Protein AF-A0A382YSZ6-F1 (afdb_monomer)

Mean predicted aligned error: 5.2 Å

Sequence (208 aa):
VGDPGGENPFKIVPAEKQREALNFILTRILAEDAFDFDPDLLNKLAPERGWDFTGSVWRMSRIDYPIHDYVRWIQSGSIFRLHHPRVFARIRDNELKFIKGESVYTLAEHFQKITKSLWLELNKNQNINSFRRDLQKSHVVLLTIILLNEKGYFHSDAVALARASLREMHSNIKESLATVLFDDYTQAHLSECANKIQSAYKAQTVLN

Radius of gyration: 21.17 Å; Cα contacts (8 Å, |Δi|>4): 160; chains: 1; bounding box: 53×45×67 Å

Nearest PDB structures (foldseek):
  5n77-assembly1_B  TM=3.732E-01  e=4.782E-01  Escherichia coli
  5hzi-assembly2_B  TM=3.591E-01  e=7.707E-01  Homo sapiens
  7a0g-assembly1_GGG  TM=1.833E-01  e=3.383E+00  Serratia marcescens

Secondary structure (DSSP, 8-state):
---TTPPPS--PPPHHHHHHHHHHHHHHTSSTTS----HHHHHH-PPP-S--TT-GGGG-S-SS--HHHHHHHHHHHHHHHHT-HHHHHHHHHHHTTSPTTS----HHHHHHHHHHHHTHHHHHT----HHHHHHHHHHHHHHHHHHH-TTS-S-HHHHHHHHHHHHHHHHHHHHHHHH----HHHHHHHHHHHHHHHHHHHHHHHH-

InterPro domains:
  IPR032534 EcxA, zinc-binding [PF16313] (6-125)

Structure (mmCIF, N/CA/C/O backbone):
data_AF-A0A382YSZ6-F1
#
_entry.id   AF-A0A382YSZ6-F1
#
loop_
_atom_site.group_PDB
_atom_site.id
_atom_site.type_symbol
_atom_site.label_atom_id
_atom_site.label_alt_id
_atom_site.label_comp_id
_atom_site.label_asym_id
_atom_site.label_entity_id
_atom_site.label_seq_id
_atom_site.pdbx_PDB_ins_code
_atom_site.Cartn_x
_atom_site.Cartn_y
_atom_site.Cartn_z
_atom_site.occupancy
_atom_site.B_iso_or_equiv
_atom_site.auth_seq_id
_atom_site.auth_comp_id
_atom_site.auth_asym_id
_atom_site.auth_atom_id
_atom_site.pdbx_PDB_model_num
ATOM 1 N N . VAL A 1 1 ? 29.261 -5.055 -31.787 1.00 64.38 1 VAL A N 1
ATOM 2 C CA . VAL A 1 1 ? 29.460 -5.145 -30.321 1.00 64.38 1 VAL A CA 1
ATOM 3 C C . VAL A 1 1 ? 29.034 -6.541 -29.906 1.00 64.38 1 VAL A C 1
ATOM 5 O O . VAL A 1 1 ? 27.929 -6.914 -30.274 1.00 64.38 1 VAL A O 1
ATOM 8 N N . GLY A 1 2 ? 29.896 -7.286 -29.210 1.00 76.00 2 GLY A N 1
ATOM 9 C CA . GLY A 1 2 ? 29.672 -8.691 -28.838 1.00 76.00 2 GLY A CA 1
ATOM 10 C C . GLY A 1 2 ? 30.396 -9.692 -29.746 1.00 76.00 2 GLY A C 1
ATOM 11 O O . GLY A 1 2 ? 30.707 -9.367 -30.894 1.00 76.00 2 GLY A O 1
ATOM 12 N N . ASP A 1 3 ? 30.662 -10.884 -29.206 1.00 77.56 3 ASP A N 1
ATOM 13 C CA . ASP A 1 3 ? 31.252 -12.011 -29.935 1.00 77.56 3 ASP A CA 1
ATOM 14 C C . ASP A 1 3 ? 30.212 -12.657 -30.870 1.00 77.56 3 ASP A C 1
ATOM 16 O O . ASP A 1 3 ? 29.042 -12.785 -30.486 1.00 77.56 3 ASP A O 1
ATOM 20 N N . PRO A 1 4 ? 30.592 -13.089 -32.089 1.00 80.38 4 PRO A N 1
ATOM 21 C CA . PRO A 1 4 ? 29.675 -13.769 -33.002 1.00 80.38 4 PRO A CA 1
ATOM 22 C C . PRO A 1 4 ? 29.059 -15.024 -32.360 1.00 80.38 4 PRO A C 1
ATOM 24 O O . PRO A 1 4 ? 29.769 -15.963 -32.014 1.00 80.38 4 PRO A O 1
ATOM 27 N N . GLY A 1 5 ? 27.731 -15.041 -32.206 1.00 82.56 5 GLY A N 1
ATOM 28 C CA . GLY A 1 5 ? 26.986 -16.150 -31.591 1.00 82.56 5 GLY A CA 1
ATOM 29 C C . GLY A 1 5 ? 26.821 -16.070 -30.068 1.00 82.56 5 GLY A C 1
ATOM 30 O O . GLY A 1 5 ? 26.179 -16.944 -29.489 1.00 82.56 5 GLY A O 1
ATOM 31 N N . GLY A 1 6 ? 27.353 -15.034 -29.412 1.00 76.31 6 GLY A N 1
ATOM 32 C CA . GLY A 1 6 ? 27.137 -14.800 -27.985 1.00 76.31 6 GLY A CA 1
ATOM 33 C C . GLY A 1 6 ? 25.717 -14.313 -27.683 1.00 76.31 6 GLY A C 1
ATOM 34 O O . GLY A 1 6 ? 25.172 -13.464 -28.390 1.00 76.31 6 GLY A O 1
ATOM 35 N N . GLU A 1 7 ? 25.109 -14.827 -26.612 1.00 80.06 7 GLU A N 1
ATOM 36 C CA . GLU A 1 7 ? 23.847 -14.280 -26.112 1.00 80.06 7 GLU A CA 1
ATOM 37 C C . GLU A 1 7 ? 24.048 -12.892 -25.487 1.00 80.06 7 GLU A C 1
ATOM 39 O O . GLU A 1 7 ? 25.123 -12.560 -24.984 1.00 80.06 7 GLU A O 1
ATOM 44 N N . ASN A 1 8 ? 22.980 -12.090 -25.445 1.00 81.25 8 ASN A N 1
ATOM 45 C CA . ASN A 1 8 ? 23.008 -10.841 -24.693 1.00 81.25 8 ASN A CA 1
ATOM 46 C C . ASN A 1 8 ? 23.307 -11.120 -23.207 1.00 81.25 8 ASN A C 1
ATOM 48 O O . ASN A 1 8 ? 22.584 -11.906 -22.587 1.00 81.25 8 ASN A O 1
ATOM 52 N N . PRO A 1 9 ? 24.295 -10.432 -22.600 1.00 83.19 9 PRO A N 1
ATOM 53 C CA . PRO A 1 9 ? 24.692 -10.672 -21.211 1.00 83.19 9 PRO A CA 1
ATOM 54 C C . PRO A 1 9 ? 23.595 -10.296 -20.207 1.00 83.19 9 PRO A C 1
ATOM 56 O O . PRO A 1 9 ? 23.560 -10.812 -19.094 1.00 83.19 9 PRO A O 1
ATOM 59 N N . PHE A 1 10 ? 22.676 -9.410 -20.602 1.00 80.75 10 PHE A N 1
ATOM 60 C CA . PHE A 1 10 ? 21.490 -9.068 -19.832 1.00 80.75 10 PHE A CA 1
ATOM 61 C C . PHE A 1 10 ? 20.230 -9.383 -20.631 1.00 80.75 10 PHE A C 1
ATOM 63 O O . PHE A 1 10 ? 19.980 -8.786 -21.678 1.00 80.75 10 PHE A O 1
ATOM 70 N N . LYS A 1 11 ? 19.407 -10.282 -20.085 1.00 85.00 11 LYS A N 1
ATOM 71 C CA . LYS A 1 11 ? 18.030 -10.523 -20.526 1.00 85.00 11 LYS A CA 1
ATOM 72 C C . LYS A 1 11 ? 17.075 -9.968 -19.474 1.00 85.00 11 LYS A C 1
ATOM 74 O O . LYS A 1 11 ? 17.247 -10.204 -18.277 1.00 85.00 11 LYS A O 1
ATOM 79 N N . ILE A 1 12 ? 16.087 -9.200 -19.916 1.00 89.44 12 ILE A N 1
ATOM 80 C CA . ILE A 1 12 ? 15.073 -8.624 -19.028 1.00 89.44 12 ILE A CA 1
ATOM 81 C C . ILE A 1 12 ? 14.142 -9.743 -18.576 1.00 89.44 12 ILE A C 1
ATOM 83 O O . ILE A 1 12 ? 13.839 -10.667 -19.330 1.00 89.44 12 ILE A O 1
ATOM 87 N N . VAL A 1 13 ? 13.665 -9.650 -17.339 1.00 92.31 13 VAL A N 1
ATOM 88 C CA . VAL A 1 13 ? 12.626 -10.553 -16.849 1.00 92.31 13 VAL A CA 1
ATOM 89 C C . VAL A 1 13 ? 11.312 -10.239 -17.579 1.00 92.31 13 VAL A C 1
ATOM 91 O O . VAL A 1 13 ? 10.881 -9.083 -17.535 1.00 92.31 13 VAL A O 1
ATOM 94 N N . PRO A 1 14 ? 10.639 -11.228 -18.199 1.00 94.38 14 PRO A N 1
ATOM 95 C CA . PRO A 1 14 ? 9.368 -11.004 -18.886 1.00 94.38 14 PRO A CA 1
ATOM 96 C C . PRO A 1 14 ? 8.345 -10.292 -17.996 1.00 94.38 14 PRO A C 1
ATOM 98 O O . PRO A 1 14 ? 8.257 -10.586 -16.801 1.00 94.38 14 PRO A O 1
ATOM 101 N N . ALA A 1 15 ? 7.556 -9.380 -18.569 1.00 95.81 15 ALA A N 1
ATOM 102 C CA . ALA A 1 15 ? 6.567 -8.604 -17.817 1.00 95.81 15 ALA A CA 1
ATOM 103 C C . ALA A 1 15 ? 5.571 -9.496 -17.058 1.00 95.81 15 ALA A C 1
ATOM 105 O O . ALA A 1 15 ? 5.294 -9.239 -15.889 1.00 95.81 15 ALA A O 1
ATOM 106 N N . GLU A 1 16 ? 5.117 -10.593 -17.670 1.00 96.31 16 GLU A N 1
ATOM 107 C CA . GLU A 1 16 ? 4.221 -11.555 -17.014 1.00 96.31 16 GLU A CA 1
ATOM 108 C C . GLU A 1 16 ? 4.821 -12.144 -15.738 1.00 96.31 16 GLU A C 1
ATOM 110 O O . GLU A 1 16 ? 4.161 -12.187 -14.705 1.00 96.31 16 GLU A O 1
ATOM 115 N N . LYS A 1 17 ? 6.112 -12.487 -15.752 1.00 97.00 17 LYS A N 1
ATOM 116 C CA . LYS A 1 17 ? 6.797 -13.010 -14.565 1.00 97.00 17 LYS A CA 1
ATOM 117 C C . LYS A 1 17 ? 6.941 -11.949 -13.468 1.00 97.00 17 LYS A C 1
ATOM 119 O O . LYS A 1 17 ? 6.904 -12.271 -12.283 1.00 97.00 17 LYS A O 1
ATOM 124 N N . GLN A 1 18 ? 7.081 -10.675 -13.842 1.00 97.19 18 GLN A N 1
ATOM 125 C CA . GLN A 1 18 ? 7.082 -9.566 -12.880 1.00 97.19 18 GLN A CA 1
ATOM 126 C C . GLN A 1 18 ? 5.697 -9.377 -12.240 1.00 97.19 18 GLN A C 1
ATOM 128 O O . GLN A 1 18 ? 5.604 -9.195 -11.024 1.00 97.19 18 GLN A O 1
ATOM 133 N N . ARG A 1 19 ? 4.623 -9.479 -13.033 1.00 97.94 19 ARG A N 1
ATOM 134 C CA . ARG A 1 19 ? 3.234 -9.423 -12.546 1.00 97.94 19 ARG A CA 1
ATOM 135 C C . ARG A 1 19 ? 2.894 -10.601 -11.648 1.00 97.94 19 ARG A C 1
ATOM 137 O O . ARG A 1 19 ? 2.284 -10.393 -10.604 1.00 97.94 19 ARG A O 1
ATOM 144 N N . GLU A 1 20 ? 3.303 -11.806 -12.029 1.00 98.19 20 GLU A N 1
ATOM 145 C CA . GLU A 1 20 ? 3.137 -13.023 -11.235 1.00 98.19 20 GLU A CA 1
ATOM 146 C C . GLU A 1 20 ? 3.809 -12.872 -9.866 1.00 98.19 20 GLU A C 1
ATOM 148 O O . GLU A 1 20 ? 3.167 -13.074 -8.836 1.00 98.19 20 GLU A O 1
ATOM 153 N N . ALA A 1 21 ? 5.068 -12.422 -9.841 1.00 97.81 21 ALA A N 1
ATOM 154 C CA . ALA A 1 21 ? 5.804 -12.201 -8.600 1.00 97.81 21 ALA A CA 1
ATOM 155 C C . ALA A 1 21 ? 5.145 -11.136 -7.708 1.00 97.81 21 ALA A C 1
ATOM 157 O O . ALA A 1 21 ? 5.041 -11.329 -6.494 1.00 97.81 21 ALA A O 1
ATOM 158 N N . LEU A 1 22 ? 4.667 -10.028 -8.291 1.00 98.38 22 LEU A N 1
ATOM 159 C CA . LEU A 1 22 ? 3.929 -9.021 -7.530 1.00 98.38 22 LEU A CA 1
ATOM 160 C C . LEU A 1 22 ? 2.631 -9.613 -6.963 1.00 98.38 22 LEU A C 1
ATOM 162 O O . LEU A 1 22 ? 2.383 -9.496 -5.766 1.00 98.38 22 LEU A O 1
ATOM 166 N N . ASN A 1 23 ? 1.830 -10.278 -7.796 1.00 98.38 23 ASN A N 1
ATOM 167 C CA . ASN A 1 23 ? 0.567 -10.886 -7.382 1.00 98.38 23 ASN A CA 1
ATOM 168 C C . ASN A 1 23 ? 0.768 -11.928 -6.275 1.00 98.38 23 ASN A C 1
ATOM 170 O O . ASN A 1 23 ? -0.043 -11.996 -5.352 1.00 98.38 23 ASN A O 1
ATOM 174 N N . PHE A 1 24 ? 1.853 -12.703 -6.322 1.00 98.31 24 PHE A N 1
ATOM 175 C CA . PHE A 1 24 ? 2.196 -13.650 -5.266 1.00 98.31 24 PHE A CA 1
ATOM 176 C C . PHE A 1 24 ? 2.368 -12.946 -3.915 1.00 98.31 24 PHE A C 1
ATOM 178 O O . PHE A 1 24 ? 1.751 -13.354 -2.934 1.00 98.31 24 PHE A O 1
ATOM 185 N N . ILE A 1 25 ? 3.139 -11.853 -3.861 1.00 98.25 25 ILE A N 1
ATOM 186 C CA . ILE A 1 25 ? 3.340 -11.078 -2.623 1.00 98.25 25 ILE A CA 1
ATOM 187 C C . ILE A 1 25 ? 2.025 -10.437 -2.164 1.00 98.25 25 ILE A C 1
ATOM 189 O O . ILE A 1 25 ? 1.685 -10.510 -0.980 1.00 98.25 25 ILE A O 1
ATOM 193 N N . LEU A 1 26 ? 1.268 -9.853 -3.099 1.00 98.25 26 LEU A N 1
ATOM 194 C CA . LEU A 1 26 ? -0.032 -9.244 -2.813 1.00 98.25 26 LEU A CA 1
ATOM 195 C C . LEU A 1 26 ? -1.011 -10.246 -2.194 1.00 98.25 26 LEU A C 1
ATOM 197 O O . LEU A 1 26 ? -1.733 -9.894 -1.272 1.00 98.25 26 LEU A O 1
ATOM 201 N N . THR A 1 27 ? -0.987 -11.497 -2.654 1.00 97.56 27 THR A N 1
ATOM 202 C CA . THR A 1 27 ? -1.920 -12.541 -2.209 1.00 97.56 27 THR A CA 1
ATOM 203 C C . THR A 1 27 ? -1.449 -13.248 -0.939 1.00 97.56 27 THR A C 1
ATOM 205 O O . THR A 1 27 ? -2.254 -13.566 -0.075 1.00 97.56 27 THR A O 1
ATOM 208 N N . ARG A 1 28 ? -0.150 -13.542 -0.814 1.00 97.38 28 ARG A N 1
ATOM 209 C CA . ARG A 1 28 ? 0.371 -14.418 0.254 1.00 97.38 28 ARG A CA 1
ATOM 210 C C . ARG A 1 28 ? 0.853 -13.688 1.496 1.00 97.38 28 ARG A C 1
ATOM 212 O O . ARG A 1 28 ? 1.013 -14.322 2.528 1.00 97.38 28 ARG A O 1
ATOM 219 N N . ILE A 1 29 ? 1.129 -12.392 1.389 1.00 97.25 29 ILE A N 1
ATOM 220 C CA . ILE A 1 29 ? 1.664 -11.595 2.501 1.00 97.25 29 ILE A CA 1
ATOM 221 C C . ILE A 1 29 ? 0.759 -10.399 2.781 1.00 97.25 29 ILE A C 1
ATOM 223 O O . ILE A 1 29 ? 0.550 -10.019 3.931 1.00 97.25 29 ILE A O 1
ATOM 227 N N . LEU A 1 30 ? 0.234 -9.779 1.726 1.00 98.06 30 LEU A N 1
ATOM 228 C CA . LEU A 1 30 ? -0.443 -8.492 1.827 1.00 98.06 30 LEU A CA 1
ATOM 229 C C . LEU A 1 30 ? -1.957 -8.581 1.635 1.00 98.06 30 LEU A C 1
ATOM 231 O O . LEU A 1 30 ? -2.578 -7.531 1.527 1.00 98.06 30 LEU A O 1
ATOM 235 N N . ALA A 1 31 ? -2.561 -9.768 1.571 1.00 97.12 31 ALA A N 1
ATOM 236 C CA . ALA A 1 31 ? -4.016 -9.899 1.499 1.00 97.12 31 ALA A CA 1
ATOM 237 C C . ALA A 1 31 ? -4.662 -9.602 2.862 1.00 97.12 31 ALA A C 1
ATOM 239 O O . ALA A 1 31 ? -3.992 -9.629 3.897 1.00 97.12 31 ALA A O 1
ATOM 240 N N . GLU A 1 32 ? -5.959 -9.291 2.861 1.00 94.38 32 GLU A N 1
ATOM 241 C CA . GLU A 1 32 ? -6.719 -9.015 4.090 1.00 94.38 32 GLU A CA 1
ATOM 242 C C . GLU A 1 32 ? -6.765 -10.219 5.044 1.00 94.38 32 GLU A C 1
ATOM 244 O O . GLU A 1 32 ? -6.800 -10.037 6.259 1.00 94.38 32 GLU A O 1
ATOM 249 N N . ASP A 1 33 ? -6.688 -11.422 4.483 1.00 93.25 33 ASP A N 1
ATOM 250 C CA . ASP A 1 33 ? -6.786 -12.737 5.114 1.00 93.25 33 ASP A CA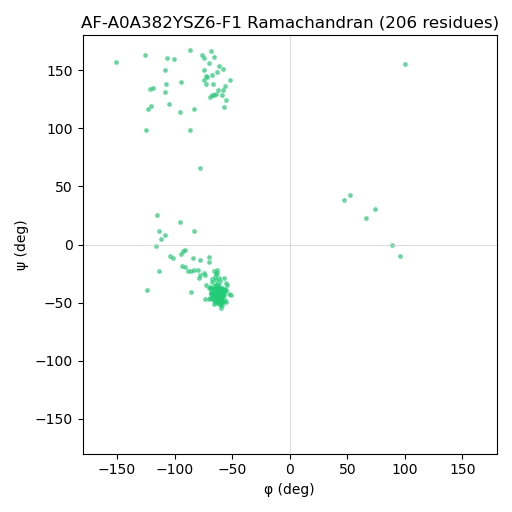 1
ATOM 251 C C . ASP A 1 33 ? -5.466 -13.533 5.051 1.00 93.25 33 ASP A C 1
ATOM 253 O O . ASP A 1 33 ? -5.432 -14.718 5.369 1.00 93.25 33 ASP A O 1
ATOM 257 N N . ALA A 1 34 ? -4.349 -12.896 4.669 1.00 94.50 34 ALA A N 1
ATOM 258 C CA . ALA A 1 34 ? -3.043 -13.566 4.581 1.00 94.50 34 ALA A CA 1
ATOM 259 C C . ALA A 1 34 ? -2.529 -14.080 5.940 1.00 94.50 34 ALA A C 1
ATOM 261 O O . ALA A 1 34 ? -1.677 -14.968 5.986 1.00 94.50 34 ALA A O 1
ATOM 262 N N . PHE A 1 35 ? -3.027 -13.502 7.033 1.00 93.69 35 PHE A N 1
ATOM 263 C CA . PHE A 1 35 ? -2.689 -13.869 8.399 1.00 93.69 35 PHE A CA 1
ATOM 264 C C . PHE A 1 35 ? -3.963 -14.205 9.162 1.00 93.69 35 PHE A C 1
ATOM 266 O O . PHE A 1 35 ? -4.654 -13.315 9.658 1.00 93.69 35 PHE A O 1
ATOM 273 N N . ASP A 1 36 ? -4.236 -15.500 9.252 1.00 91.12 36 ASP A N 1
ATOM 274 C CA . ASP A 1 36 ? -5.331 -16.073 10.021 1.00 91.12 36 ASP A CA 1
ATOM 275 C C . ASP A 1 36 ? -4.743 -17.081 11.010 1.00 91.12 36 ASP A C 1
ATOM 277 O O . ASP A 1 36 ? -4.071 -18.041 10.620 1.00 91.12 36 ASP A O 1
ATOM 281 N N . PHE A 1 37 ? -4.901 -16.800 12.301 1.00 91.38 37 PHE A N 1
ATOM 282 C CA . PHE A 1 37 ? -4.275 -17.566 13.371 1.00 91.38 37 PHE A CA 1
ATOM 283 C C . PHE A 1 37 ? -5.337 -18.124 14.299 1.00 91.38 37 PHE A C 1
ATOM 285 O O . PHE A 1 37 ? -6.209 -17.397 14.775 1.00 91.38 37 PHE A O 1
ATOM 292 N N . ASP A 1 38 ? -5.190 -19.402 14.629 1.00 92.44 38 ASP A N 1
ATOM 293 C CA . ASP A 1 38 ? -6.019 -20.031 15.639 1.0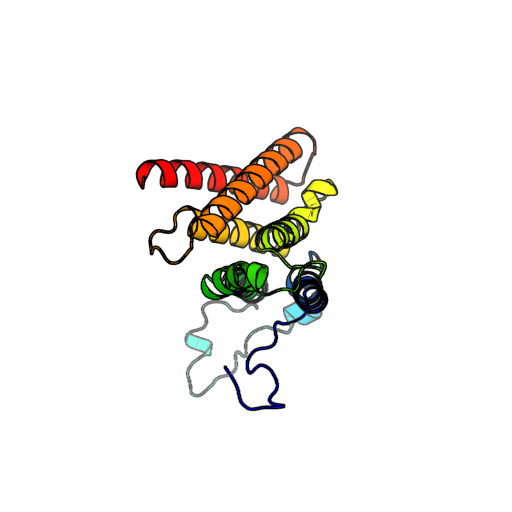0 92.44 38 ASP A CA 1
ATOM 294 C C . ASP A 1 38 ? -5.782 -19.376 17.024 1.00 92.44 38 ASP A C 1
ATOM 296 O O . ASP A 1 38 ? -4.628 -19.217 17.448 1.00 92.44 38 ASP A O 1
ATOM 300 N N . PRO A 1 39 ? -6.840 -18.973 17.751 1.00 90.00 39 PRO A N 1
ATOM 301 C CA . PRO A 1 39 ? -6.689 -18.341 19.058 1.00 90.00 39 PRO A CA 1
ATOM 302 C C . PRO A 1 39 ? -6.001 -19.229 20.100 1.00 90.00 39 PRO A C 1
ATOM 304 O O . PRO A 1 39 ? -5.256 -18.717 20.937 1.00 90.00 39 PRO A O 1
ATOM 307 N N . ASP A 1 40 ? -6.226 -20.544 20.075 1.00 91.88 40 ASP A N 1
ATOM 308 C CA . ASP A 1 40 ? -5.574 -21.482 20.992 1.00 91.88 40 ASP A CA 1
ATOM 309 C C . ASP A 1 40 ? -4.073 -21.596 20.674 1.00 91.88 40 ASP A C 1
ATOM 311 O O . ASP A 1 40 ? -3.250 -21.586 21.593 1.00 91.88 40 ASP A O 1
ATOM 315 N N . LEU A 1 41 ? -3.685 -21.545 19.395 1.00 91.00 41 LEU A N 1
ATOM 316 C CA . LEU A 1 41 ? -2.283 -21.390 19.002 1.00 91.00 41 LEU A CA 1
ATOM 317 C C . LEU A 1 41 ? -1.677 -20.082 19.530 1.00 91.00 41 LEU A C 1
ATOM 319 O O . LEU A 1 41 ? -0.611 -20.123 20.142 1.00 91.00 41 LEU A O 1
ATOM 323 N N . LEU A 1 42 ? -2.327 -18.929 19.333 1.00 89.25 42 LEU A N 1
ATOM 324 C CA . LEU A 1 42 ? -1.784 -17.637 19.784 1.00 89.25 42 LEU A CA 1
ATOM 325 C C . LEU A 1 42 ? -1.536 -17.606 21.298 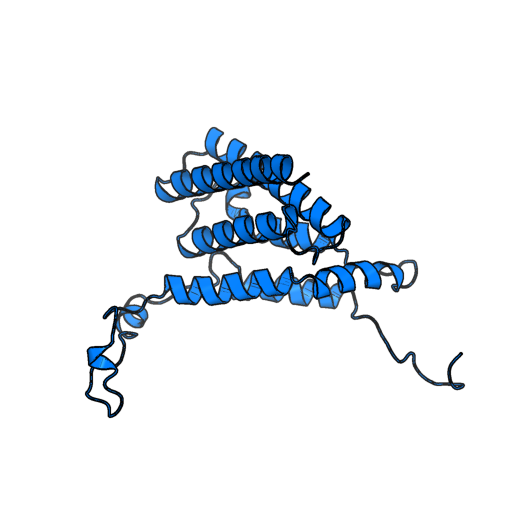1.00 89.25 42 LEU A C 1
ATOM 327 O O . LEU A 1 42 ? -0.513 -17.088 21.746 1.00 89.25 42 LEU A O 1
ATOM 331 N N . ASN A 1 43 ? -2.426 -18.219 22.082 1.00 87.19 43 ASN A N 1
ATOM 332 C CA . ASN A 1 43 ? -2.267 -18.332 23.533 1.00 87.19 43 ASN A CA 1
ATOM 333 C C . ASN A 1 43 ? -1.141 -19.296 23.956 1.00 87.19 43 ASN A C 1
ATOM 335 O O . ASN A 1 43 ? -0.687 -19.245 25.099 1.00 87.19 43 ASN A O 1
ATOM 339 N N . LYS A 1 44 ? -0.646 -20.138 23.042 1.00 89.31 44 LYS A N 1
ATOM 340 C CA . LYS A 1 44 ? 0.498 -21.041 23.252 1.00 89.31 44 LYS A CA 1
ATOM 341 C C . LYS A 1 44 ? 1.836 -20.453 22.799 1.00 89.31 44 LYS A C 1
ATOM 343 O O . LYS A 1 44 ? 2.871 -21.035 23.104 1.00 89.31 44 LYS A O 1
ATOM 348 N N . LEU A 1 45 ? 1.844 -19.301 22.124 1.00 86.88 45 LEU A N 1
ATOM 349 C CA . LEU A 1 45 ? 3.067 -18.617 21.674 1.00 86.88 45 LEU A CA 1
ATOM 350 C C . LEU A 1 45 ? 3.725 -17.747 22.758 1.00 86.88 45 LEU A C 1
ATOM 352 O O . LEU A 1 45 ? 4.607 -16.941 22.452 1.00 86.88 45 LEU A O 1
ATOM 356 N N . ALA A 1 46 ? 3.301 -17.873 24.019 1.00 80.62 46 ALA A N 1
ATOM 357 C CA . ALA A 1 46 ? 3.920 -17.140 25.113 1.00 80.62 46 ALA A CA 1
ATOM 358 C C . ALA A 1 46 ? 5.435 -17.441 25.173 1.00 80.62 46 ALA A C 1
ATOM 360 O O . ALA A 1 46 ? 5.836 -18.598 25.026 1.00 80.62 46 ALA A O 1
ATOM 361 N N . PRO A 1 47 ? 6.282 -16.418 25.375 1.00 78.69 47 PRO A N 1
ATOM 362 C CA . PRO A 1 47 ? 7.728 -16.596 25.465 1.00 78.69 47 PRO A CA 1
ATOM 363 C C . PRO A 1 47 ? 8.113 -17.568 26.590 1.00 78.69 47 PRO A C 1
ATOM 365 O O . PRO A 1 47 ? 7.412 -17.669 27.600 1.00 78.69 47 PRO A O 1
ATOM 368 N N . GLU A 1 48 ? 9.247 -18.257 26.420 1.00 77.56 48 GLU A N 1
ATOM 369 C CA . GLU A 1 48 ? 9.825 -19.114 27.459 1.00 77.56 48 GLU A CA 1
ATOM 370 C C . GLU A 1 48 ? 10.095 -18.287 28.723 1.00 77.56 48 GLU A C 1
ATOM 372 O O . GLU A 1 48 ? 10.639 -17.183 28.659 1.00 77.56 48 GLU A O 1
ATOM 377 N N . ARG A 1 49 ? 9.680 -18.821 29.874 1.00 78.62 49 ARG A N 1
ATOM 378 C CA . ARG A 1 49 ? 9.784 -18.156 31.185 1.00 78.62 49 ARG A CA 1
ATOM 379 C C . ARG A 1 49 ? 10.695 -18.909 32.150 1.00 78.62 49 ARG A C 1
ATOM 381 O O . ARG A 1 49 ? 10.888 -18.468 33.282 1.00 78.62 49 ARG A O 1
ATOM 388 N N . GLY A 1 50 ? 11.237 -20.042 31.718 1.00 81.00 50 GLY A N 1
A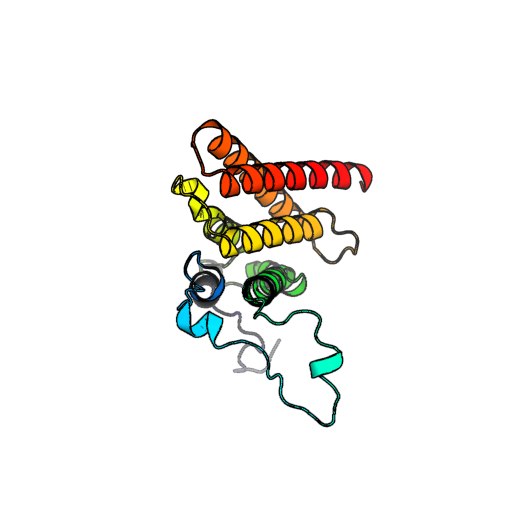TOM 389 C CA . GLY A 1 50 ? 12.279 -20.769 32.409 1.00 81.00 50 GLY A CA 1
ATOM 390 C C . GLY A 1 50 ? 13.545 -19.934 32.558 1.00 81.00 50 GLY A C 1
ATOM 391 O O . GLY A 1 50 ? 13.831 -19.018 31.786 1.00 81.00 50 GLY A O 1
ATOM 392 N N . TRP A 1 51 ? 14.311 -20.266 33.592 1.00 79.06 51 TRP A N 1
ATOM 393 C CA . TRP A 1 51 ? 15.625 -19.681 33.785 1.00 79.06 51 TRP A CA 1
ATOM 394 C C . TRP A 1 51 ? 16.536 -20.041 32.610 1.00 79.06 51 TRP A C 1
ATOM 396 O O . TRP A 1 51 ? 16.633 -21.204 32.218 1.00 79.06 51 TRP A O 1
ATOM 406 N N . ASP A 1 52 ? 17.234 -19.043 32.085 1.00 83.25 52 ASP A N 1
ATOM 407 C CA . ASP A 1 52 ? 18.305 -19.223 31.121 1.00 83.25 52 ASP A CA 1
ATOM 408 C C . ASP A 1 52 ? 19.585 -18.532 31.610 1.00 83.25 52 ASP A C 1
ATOM 410 O O . ASP A 1 52 ? 19.574 -17.664 32.488 1.00 83.25 52 ASP A O 1
ATOM 414 N N . PHE A 1 53 ? 20.718 -18.896 31.012 1.00 87.12 53 PHE A N 1
ATOM 415 C CA . PHE A 1 53 ? 22.011 -18.293 31.348 1.00 87.12 53 PHE A CA 1
ATOM 416 C C . PHE A 1 53 ? 22.133 -16.833 30.891 1.00 87.12 53 PHE A C 1
ATOM 418 O O . PHE A 1 53 ? 23.088 -16.153 31.265 1.00 87.12 53 PHE A O 1
ATOM 425 N N . THR A 1 54 ? 21.195 -16.340 30.073 1.00 86.50 54 THR A N 1
ATOM 426 C CA . THR A 1 54 ? 21.231 -14.961 29.578 1.00 86.50 54 THR A CA 1
ATOM 427 C C . THR A 1 54 ? 20.481 -13.993 30.488 1.00 86.50 54 THR A C 1
ATOM 429 O O . THR A 1 54 ? 20.744 -12.792 30.409 1.00 86.50 54 THR A O 1
ATOM 432 N N . GLY A 1 55 ? 19.587 -14.474 31.357 1.00 82.88 55 GLY A N 1
ATOM 433 C CA . GLY A 1 55 ? 18.684 -13.659 32.164 1.00 82.88 55 GLY A CA 1
ATOM 434 C C . GLY A 1 55 ? 17.528 -13.066 31.353 1.00 82.88 55 GLY A C 1
ATOM 435 O O . GLY A 1 55 ? 17.087 -11.957 31.661 1.00 82.88 55 GLY A O 1
ATOM 436 N N . SER A 1 56 ? 17.069 -13.747 30.297 1.00 82.56 56 SER A N 1
ATOM 437 C CA . SER A 1 56 ? 16.013 -13.250 29.402 1.00 82.56 56 SER A CA 1
ATOM 438 C C . SER A 1 56 ? 14.719 -12.945 30.155 1.00 82.56 56 SER A C 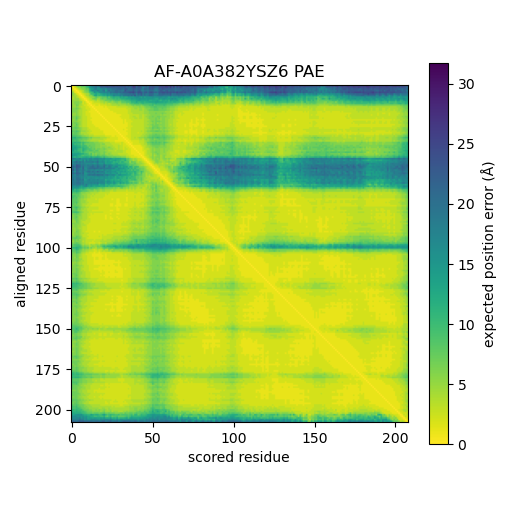1
ATOM 440 O O . SER A 1 56 ? 14.170 -11.860 29.971 1.00 82.56 56 SER A O 1
ATOM 442 N N . VAL A 1 57 ? 14.316 -13.815 31.088 1.00 81.44 57 VAL A N 1
ATOM 443 C CA . VAL A 1 57 ? 13.109 -13.659 31.921 1.00 81.44 57 VAL A CA 1
ATOM 444 C C . VAL A 1 57 ? 13.064 -12.335 32.699 1.00 81.44 57 VAL A C 1
ATOM 446 O O . VAL A 1 57 ? 12.000 -11.741 32.852 1.00 81.44 57 VAL A O 1
ATOM 449 N N . TRP A 1 58 ? 14.216 -11.811 33.130 1.00 80.62 58 TRP A N 1
ATOM 450 C CA . TRP A 1 58 ? 14.312 -10.559 33.898 1.00 80.62 58 TRP A CA 1
ATOM 451 C C . TRP A 1 58 ? 14.319 -9.301 33.025 1.00 80.62 58 TRP A C 1
ATOM 453 O O . TRP A 1 58 ? 14.218 -8.190 33.539 1.00 80.62 58 TRP A O 1
ATOM 463 N N . ARG A 1 59 ? 14.471 -9.461 31.706 1.00 81.50 59 ARG A N 1
ATOM 464 C CA . ARG A 1 59 ? 14.525 -8.366 30.724 1.00 81.50 59 ARG A CA 1
ATOM 465 C C . ARG A 1 59 ? 13.307 -8.337 29.801 1.00 81.50 59 ARG A C 1
ATOM 467 O O . ARG A 1 59 ? 13.275 -7.543 28.862 1.00 81.50 59 ARG A O 1
ATOM 474 N N . MET A 1 60 ? 12.322 -9.200 30.037 1.00 78.31 60 MET A N 1
ATOM 475 C CA . MET A 1 60 ? 11.095 -9.237 29.249 1.00 78.31 60 MET A CA 1
ATOM 476 C C . MET A 1 60 ? 10.263 -7.973 29.475 1.00 78.31 60 MET A C 1
ATOM 478 O O . MET A 1 60 ? 9.953 -7.612 30.607 1.00 78.31 60 MET A O 1
ATOM 482 N N . SER A 1 61 ? 9.869 -7.316 28.384 1.00 80.94 61 SER A N 1
ATOM 483 C CA . SER A 1 61 ? 9.008 -6.126 28.421 1.00 80.94 61 SER A CA 1
ATOM 484 C C . SER A 1 61 ? 7.512 -6.455 28.449 1.00 80.94 61 SER A C 1
ATOM 486 O O . SER A 1 61 ? 6.716 -5.628 28.885 1.00 80.94 61 SER A O 1
ATOM 488 N N . ARG A 1 62 ? 7.125 -7.649 27.984 1.00 81.94 62 ARG A N 1
ATOM 489 C CA . ARG A 1 62 ? 5.751 -8.171 27.990 1.00 81.94 62 ARG A CA 1
ATOM 490 C C . ARG A 1 62 ? 5.752 -9.698 28.084 1.00 81.94 62 ARG A C 1
ATOM 492 O O . ARG A 1 62 ? 6.746 -10.333 27.735 1.00 81.94 62 ARG A O 1
ATOM 499 N N . ILE A 1 63 ? 4.649 -10.266 28.567 1.00 81.06 63 ILE A N 1
ATOM 500 C CA . ILE A 1 63 ? 4.491 -11.712 28.822 1.00 81.06 63 ILE A CA 1
ATOM 501 C C . ILE A 1 63 ? 3.638 -12.434 27.771 1.00 81.06 63 ILE A C 1
ATOM 503 O O . ILE A 1 63 ? 3.562 -13.658 27.780 1.00 81.06 63 ILE A O 1
ATOM 507 N N . ASP A 1 64 ? 2.988 -11.684 26.888 1.00 83.75 64 ASP A N 1
ATOM 508 C CA . ASP A 1 64 ? 2.134 -12.167 25.809 1.00 83.75 64 ASP A CA 1
ATOM 509 C C . ASP A 1 64 ? 2.818 -12.013 24.440 1.00 83.75 64 ASP A C 1
ATOM 511 O O . ASP A 1 64 ? 3.769 -11.242 24.285 1.00 83.75 64 ASP A O 1
ATOM 515 N N . TYR A 1 65 ? 2.342 -12.755 23.436 1.00 86.75 65 TYR A N 1
ATOM 516 C CA . TYR A 1 65 ? 2.934 -12.746 22.098 1.00 86.75 65 TYR A CA 1
ATOM 517 C C . TYR A 1 65 ? 2.414 -11.557 21.262 1.00 86.75 65 TYR A C 1
ATOM 519 O O . TYR A 1 65 ? 1.220 -11.506 20.955 1.00 86.75 65 TYR A O 1
ATOM 527 N N . PRO A 1 66 ? 3.272 -10.600 20.852 1.00 89.88 66 PRO A N 1
ATOM 528 C CA . PRO A 1 66 ? 2.858 -9.382 20.153 1.00 89.88 66 PRO A CA 1
ATOM 529 C C . PRO A 1 66 ? 2.561 -9.635 18.665 1.00 89.88 66 PRO A C 1
ATOM 531 O O . PRO A 1 66 ? 3.272 -9.143 17.787 1.00 89.88 66 PRO A O 1
ATOM 534 N N . ILE A 1 67 ? 1.521 -10.413 18.351 1.00 92.44 67 ILE A N 1
ATOM 535 C CA . ILE A 1 67 ? 1.269 -10.880 16.978 1.00 92.44 67 ILE A CA 1
ATOM 536 C C . ILE A 1 67 ? 1.139 -9.735 15.962 1.00 92.44 67 ILE A C 1
ATOM 538 O O . ILE A 1 67 ? 1.722 -9.807 14.879 1.00 92.44 67 ILE A O 1
ATOM 542 N N . HIS A 1 68 ? 0.460 -8.642 16.326 1.00 93.94 68 HIS A N 1
ATOM 543 C CA . HIS A 1 68 ? 0.327 -7.454 15.475 1.00 93.94 68 HIS A CA 1
ATOM 544 C C . HIS A 1 68 ? 1.671 -6.848 15.088 1.00 93.94 68 HIS A C 1
ATOM 546 O O . HIS A 1 68 ? 1.846 -6.465 13.935 1.00 93.94 68 HIS A O 1
ATOM 552 N N . ASP A 1 69 ? 2.644 -6.812 15.998 1.00 92.62 69 ASP A N 1
ATOM 553 C CA . ASP A 1 69 ? 3.961 -6.248 15.705 1.00 92.62 69 ASP A CA 1
ATOM 554 C C . ASP A 1 69 ? 4.737 -7.106 14.703 1.00 92.62 69 ASP A C 1
ATOM 556 O O . ASP A 1 69 ? 5.348 -6.565 13.779 1.00 92.62 69 ASP A O 1
ATOM 560 N N . TYR A 1 70 ? 4.667 -8.433 14.835 1.00 93.25 70 TYR A N 1
ATOM 561 C CA . TYR A 1 70 ? 5.312 -9.355 13.901 1.00 93.25 70 TYR A CA 1
ATOM 562 C C . TYR A 1 70 ? 4.672 -9.315 12.514 1.00 93.25 70 TYR A C 1
ATOM 564 O O . TYR A 1 70 ? 5.384 -9.184 11.516 1.00 93.25 70 TYR A O 1
ATOM 572 N N . VAL A 1 71 ? 3.338 -9.368 12.439 1.00 96.50 71 VAL A N 1
ATOM 573 C CA . VAL A 1 71 ? 2.610 -9.270 11.166 1.00 96.50 71 VAL A CA 1
ATOM 574 C C . VAL A 1 71 ? 2.916 -7.936 10.488 1.00 96.50 71 VAL A C 1
ATOM 576 O O . VAL A 1 71 ? 3.326 -7.908 9.324 1.00 96.50 71 VAL A O 1
ATOM 579 N N . ARG A 1 72 ? 2.832 -6.828 11.234 1.00 96.31 72 ARG A N 1
ATOM 580 C CA . ARG A 1 72 ? 3.190 -5.494 10.744 1.00 96.31 72 ARG A CA 1
ATOM 581 C C . ARG A 1 72 ? 4.632 -5.443 10.254 1.00 96.31 72 ARG A C 1
ATOM 583 O O . ARG A 1 72 ? 4.880 -4.847 9.209 1.00 96.31 72 ARG A O 1
ATOM 590 N N . TRP A 1 73 ? 5.588 -6.053 10.953 1.00 96.19 73 TRP A N 1
ATOM 591 C CA . TRP A 1 73 ? 6.988 -6.100 10.522 1.00 96.19 73 TRP A CA 1
ATOM 592 C C . TRP A 1 73 ? 7.159 -6.838 9.185 1.00 96.19 73 TRP A C 1
ATOM 594 O O . TRP A 1 73 ? 7.794 -6.303 8.273 1.00 96.19 73 TRP A O 1
ATOM 604 N N . ILE A 1 74 ? 6.524 -8.004 9.019 1.00 97.62 74 ILE A N 1
ATOM 605 C CA . ILE A 1 74 ? 6.569 -8.789 7.773 1.00 97.62 74 ILE A CA 1
ATOM 606 C C . ILE A 1 74 ? 5.943 -8.008 6.607 1.00 97.62 74 ILE A C 1
ATOM 608 O O . ILE A 1 74 ? 6.541 -7.876 5.531 1.00 97.62 74 ILE A O 1
ATOM 612 N N . GLN A 1 75 ? 4.742 -7.464 6.814 1.00 98.00 75 GLN A N 1
ATOM 613 C CA . GLN A 1 75 ? 4.003 -6.751 5.774 1.00 98.00 75 GLN A CA 1
ATOM 614 C C . GLN A 1 75 ? 4.675 -5.424 5.407 1.00 98.00 75 GLN A C 1
ATOM 616 O O . GLN A 1 75 ? 4.880 -5.144 4.223 1.00 98.00 75 GLN A O 1
ATOM 621 N N . SER A 1 76 ? 5.084 -4.629 6.405 1.00 96.25 76 SER A N 1
ATOM 622 C CA . SER A 1 76 ? 5.786 -3.362 6.174 1.00 96.25 76 SER A CA 1
ATOM 623 C C . SER A 1 76 ? 7.116 -3.589 5.451 1.00 96.25 76 SER A C 1
ATOM 625 O O . SER A 1 76 ? 7.361 -2.970 4.417 1.00 96.25 76 SER A O 1
ATOM 627 N N . GLY A 1 77 ? 7.942 -4.538 5.904 1.00 97.25 77 GLY A N 1
ATOM 628 C CA . GLY A 1 77 ? 9.201 -4.885 5.240 1.00 97.25 77 GLY A CA 1
ATOM 629 C C . GLY A 1 77 ? 9.007 -5.262 3.767 1.00 97.25 77 GLY A C 1
ATOM 630 O O . GLY A 1 77 ? 9.778 -4.833 2.903 1.00 97.25 77 GLY A O 1
ATOM 631 N N . SER A 1 78 ? 7.926 -5.985 3.464 1.00 97.31 78 SER A N 1
ATOM 632 C CA . SER A 1 78 ? 7.562 -6.364 2.096 1.00 97.31 78 SER A CA 1
ATOM 633 C C . SER A 1 78 ? 7.198 -5.150 1.235 1.00 97.31 78 SER A C 1
ATOM 635 O O . SER A 1 78 ? 7.749 -4.997 0.142 1.00 97.31 78 SER A O 1
ATOM 637 N N . ILE A 1 79 ? 6.346 -4.236 1.720 1.00 96.81 79 ILE A N 1
ATOM 638 C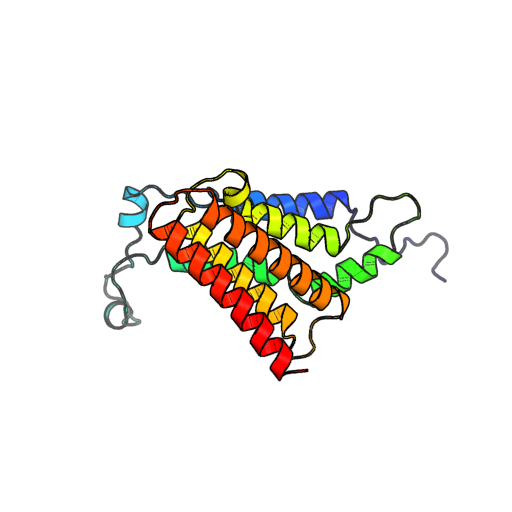 CA . ILE A 1 79 ? 5.997 -3.028 0.950 1.00 96.81 79 ILE A CA 1
ATOM 639 C C . ILE A 1 79 ? 7.200 -2.093 0.772 1.00 96.81 79 ILE A C 1
ATOM 641 O O . ILE A 1 79 ? 7.396 -1.581 -0.329 1.00 96.81 79 ILE A O 1
ATOM 645 N N . PHE A 1 80 ? 8.061 -1.931 1.784 1.00 96.62 80 PHE A N 1
ATOM 646 C CA . PHE A 1 80 ? 9.287 -1.131 1.671 1.00 96.62 80 PHE A CA 1
ATOM 647 C C . PHE A 1 80 ? 10.234 -1.711 0.616 1.00 96.62 80 PHE A C 1
ATOM 649 O O . PHE A 1 80 ? 10.861 -0.966 -0.138 1.00 96.62 80 PHE A O 1
ATOM 656 N N . ARG A 1 81 ? 10.320 -3.044 0.519 1.00 97.12 81 ARG A N 1
ATOM 657 C CA . ARG A 1 81 ? 11.130 -3.715 -0.501 1.00 97.12 81 ARG A CA 1
ATOM 658 C C . ARG A 1 81 ? 10.568 -3.511 -1.907 1.00 97.12 81 ARG A C 1
ATOM 660 O O . ARG A 1 81 ? 11.356 -3.257 -2.818 1.00 97.12 81 ARG A O 1
ATOM 667 N N . LEU A 1 82 ? 9.247 -3.607 -2.076 1.00 97.81 82 LEU A N 1
ATOM 668 C CA . LEU A 1 82 ? 8.576 -3.340 -3.354 1.00 97.81 82 LEU A CA 1
ATOM 669 C C . LEU A 1 82 ? 8.793 -1.890 -3.809 1.00 97.81 82 LEU A C 1
ATOM 671 O O . LEU A 1 82 ? 9.064 -1.658 -4.981 1.00 97.81 82 LEU A O 1
ATOM 675 N N . HIS A 1 83 ? 8.803 -0.940 -2.869 1.00 98.12 83 HIS A N 1
ATOM 676 C CA . HIS A 1 83 ? 8.990 0.484 -3.158 1.00 98.12 83 HIS A CA 1
ATOM 677 C C . HIS A 1 83 ? 10.436 0.970 -3.019 1.00 98.12 83 HIS A C 1
ATOM 679 O O . HIS A 1 83 ? 10.699 2.160 -2.853 1.00 98.12 83 HIS A O 1
ATOM 685 N N . HIS A 1 84 ? 11.410 0.063 -3.046 1.00 98.12 84 HIS A N 1
ATOM 686 C CA . HIS A 1 84 ? 12.800 0.455 -2.877 1.00 98.12 84 HIS A CA 1
ATOM 687 C C . HIS A 1 84 ? 13.267 1.310 -4.080 1.00 98.12 84 HIS A C 1
ATOM 689 O O . HIS A 1 84 ? 13.023 0.915 -5.222 1.00 98.12 84 HIS A O 1
ATOM 695 N N . PRO A 1 85 ? 14.037 2.404 -3.894 1.00 97.75 85 PRO A N 1
ATOM 696 C CA . PRO A 1 85 ? 14.446 3.291 -4.995 1.00 97.75 85 PRO A CA 1
ATOM 697 C C . PRO A 1 85 ? 15.114 2.571 -6.176 1.00 97.75 85 PRO A C 1
ATOM 699 O O . PRO A 1 85 ? 14.791 2.796 -7.338 1.00 97.75 85 PRO A O 1
ATOM 702 N N . ARG A 1 86 ? 16.009 1.616 -5.880 1.00 97.38 86 ARG A N 1
ATOM 703 C CA . ARG A 1 86 ? 16.649 0.763 -6.904 1.00 97.38 86 ARG A CA 1
ATOM 704 C C . ARG A 1 86 ? 15.677 -0.153 -7.653 1.00 97.38 86 ARG A C 1
ATOM 706 O O . ARG A 1 86 ? 16.026 -0.627 -8.727 1.00 97.38 86 ARG A O 1
ATOM 713 N N . VAL A 1 87 ? 14.542 -0.523 -7.061 1.00 97.06 87 VAL A N 1
ATOM 714 C CA . VAL A 1 87 ? 13.501 -1.299 -7.756 1.00 97.06 87 VAL A CA 1
ATOM 715 C C . VAL A 1 87 ? 12.785 -0.382 -8.740 1.00 97.06 87 VAL A C 1
ATOM 717 O O . VAL A 1 87 ? 12.713 -0.730 -9.911 1.00 97.06 87 VAL A O 1
ATOM 720 N N . PHE A 1 88 ? 12.389 0.820 -8.317 1.00 98.06 88 PHE A N 1
ATOM 721 C CA . PHE A 1 88 ? 11.752 1.801 -9.201 1.00 98.06 88 PHE A CA 1
ATOM 722 C C . PHE A 1 88 ? 12.625 2.207 -10.383 1.00 98.06 88 PHE A C 1
ATOM 724 O O . PHE A 1 88 ? 12.171 2.130 -11.521 1.00 98.06 88 PHE A O 1
ATOM 731 N N . ALA A 1 89 ? 13.898 2.526 -10.131 1.00 96.44 89 ALA A N 1
ATOM 732 C CA . ALA A 1 89 ? 14.847 2.836 -11.196 1.00 96.44 89 ALA A CA 1
ATOM 733 C C . ALA A 1 89 ? 14.966 1.675 -12.197 1.00 96.44 89 ALA A C 1
ATOM 735 O O . ALA A 1 89 ? 14.907 1.889 -13.401 1.00 96.44 89 ALA A O 1
ATOM 736 N N . ARG A 1 90 ? 15.043 0.427 -11.709 1.00 95.38 90 ARG A N 1
ATOM 737 C CA . ARG A 1 90 ? 15.106 -0.756 -12.578 1.00 95.38 90 ARG A CA 1
ATOM 738 C C . ARG A 1 90 ? 13.834 -0.972 -13.385 1.00 95.38 90 ARG A C 1
ATOM 740 O O . ARG A 1 90 ? 13.955 -1.328 -14.549 1.00 95.38 90 ARG A O 1
ATOM 747 N N . ILE A 1 91 ? 12.651 -0.791 -12.794 1.00 96.31 91 ILE A N 1
ATOM 748 C CA . ILE A 1 91 ? 11.385 -0.901 -13.532 1.00 96.31 91 ILE A CA 1
ATOM 749 C C . ILE A 1 91 ? 11.383 0.137 -14.653 1.00 96.31 91 ILE A C 1
ATOM 751 O O . ILE A 1 91 ? 11.307 -0.251 -15.814 1.00 96.31 91 ILE A O 1
ATOM 755 N N . ARG A 1 92 ? 11.609 1.415 -14.320 1.00 95.12 92 ARG A N 1
ATOM 756 C CA . ARG A 1 92 ? 11.637 2.517 -15.289 1.00 95.12 92 ARG A CA 1
ATOM 757 C C . ARG A 1 92 ? 12.643 2.285 -16.418 1.00 95.12 92 ARG A C 1
ATOM 759 O O . ARG A 1 92 ? 12.299 2.413 -17.586 1.00 95.12 92 ARG A O 1
ATOM 766 N N . ASP A 1 93 ? 13.879 1.921 -16.086 1.00 94.19 93 ASP A N 1
ATOM 767 C CA . ASP A 1 93 ? 14.926 1.710 -17.089 1.00 94.19 93 ASP A CA 1
ATOM 768 C C . ASP A 1 93 ? 14.640 0.483 -17.964 1.00 94.19 93 ASP A C 1
ATOM 770 O O . ASP A 1 93 ? 15.065 0.431 -19.118 1.00 94.19 93 ASP A O 1
ATOM 774 N N . ASN A 1 94 ? 13.954 -0.530 -17.427 1.00 93.06 94 ASN A N 1
ATOM 775 C CA . ASN A 1 94 ? 13.604 -1.725 -18.185 1.00 93.06 94 ASN A CA 1
ATOM 776 C C . ASN A 1 94 ? 12.481 -1.473 -19.189 1.00 93.06 94 ASN A C 1
ATOM 778 O O . ASN A 1 94 ? 12.477 -2.154 -20.210 1.00 93.06 94 ASN A O 1
ATOM 782 N N . GLU A 1 95 ? 11.596 -0.493 -18.967 1.00 91.94 95 GLU A N 1
ATOM 783 C CA . GLU A 1 95 ? 10.543 -0.128 -19.929 1.00 91.94 95 GLU A CA 1
ATOM 784 C C . GLU A 1 95 ? 11.117 0.191 -21.320 1.00 91.94 95 GLU A C 1
ATOM 786 O O . GLU A 1 95 ? 10.530 -0.183 -22.331 1.00 91.94 95 GLU A O 1
ATOM 791 N N . LEU A 1 96 ? 12.312 0.792 -21.379 1.00 91.62 96 LEU A N 1
ATOM 792 C CA . LEU A 1 96 ? 13.006 1.137 -22.627 1.00 91.62 96 LEU A CA 1
ATOM 793 C C . LEU A 1 96 ? 13.701 -0.044 -23.312 1.00 91.62 96 LEU A C 1
ATOM 795 O O . LEU A 1 96 ? 14.162 0.087 -24.444 1.00 91.62 96 LEU A O 1
ATOM 799 N N . LYS A 1 97 ? 13.854 -1.171 -22.614 1.00 89.75 97 LYS A N 1
ATOM 800 C CA . LYS A 1 97 ? 14.651 -2.307 -23.088 1.00 89.75 97 LYS A CA 1
ATOM 801 C C . LYS A 1 97 ? 13.786 -3.438 -23.657 1.00 89.75 97 LYS A C 1
ATOM 803 O O . LYS A 1 97 ? 14.335 -4.351 -24.269 1.00 89.75 97 LYS A O 1
ATOM 808 N N . PHE A 1 98 ? 12.467 -3.396 -23.457 1.00 88.06 98 PHE A N 1
ATOM 809 C CA . PHE A 1 98 ? 11.537 -4.335 -24.089 1.00 88.06 98 PHE A CA 1
ATOM 810 C C . PHE A 1 98 ? 11.479 -4.116 -25.602 1.00 88.06 98 PHE A C 1
ATOM 812 O O . PHE A 1 98 ? 11.593 -2.989 -26.091 1.00 88.06 98 PHE A O 1
ATOM 819 N N . ILE A 1 99 ? 11.290 -5.201 -26.354 1.00 85.12 99 ILE A N 1
ATOM 820 C CA . ILE A 1 99 ? 11.162 -5.119 -27.809 1.00 85.12 99 ILE A CA 1
ATOM 821 C C . ILE A 1 99 ? 9.802 -4.495 -28.142 1.00 85.12 99 ILE A C 1
ATOM 823 O O . ILE A 1 99 ? 8.798 -4.725 -27.467 1.00 85.12 99 ILE A O 1
ATOM 827 N N . LYS A 1 100 ? 9.746 -3.685 -29.205 1.00 84.38 100 LYS A N 1
ATOM 828 C CA . LYS A 1 100 ? 8.500 -3.051 -29.650 1.00 84.38 100 LYS A CA 1
ATOM 829 C C . LYS A 1 100 ? 7.413 -4.109 -29.889 1.00 84.38 100 LYS A C 1
ATOM 831 O O . LYS A 1 100 ? 7.596 -5.005 -30.707 1.00 84.38 100 LYS A O 1
ATOM 836 N N . GLY A 1 101 ? 6.272 -3.950 -29.220 1.00 82.50 101 GLY A N 1
ATOM 837 C CA . GLY A 1 101 ? 5.132 -4.870 -29.302 1.00 82.50 101 GLY A CA 1
ATOM 838 C C . GLY A 1 101 ? 5.086 -5.921 -28.189 1.00 82.50 101 GLY A C 1
ATOM 839 O 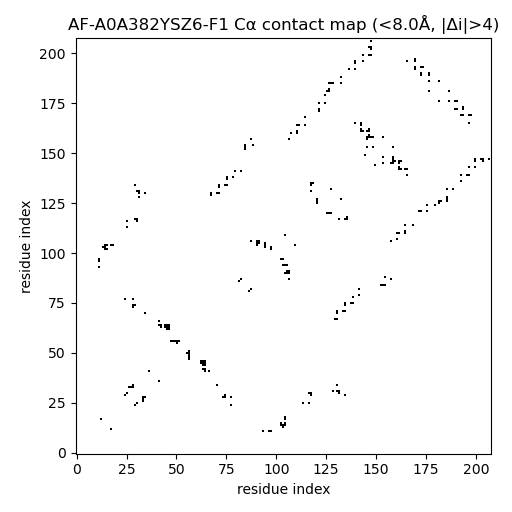O . GLY A 1 101 ? 4.062 -6.581 -28.040 1.00 82.50 101 GLY A O 1
ATOM 840 N N . GLU A 1 102 ? 6.138 -6.052 -27.377 1.00 90.31 102 GLU A N 1
ATOM 841 C CA . GLU A 1 102 ? 6.086 -6.869 -26.166 1.00 90.31 102 GLU A CA 1
ATOM 842 C C . GLU A 1 102 ? 5.285 -6.176 -25.064 1.00 90.31 102 GLU A C 1
ATOM 844 O O . GLU A 1 102 ? 5.248 -4.949 -24.949 1.00 90.31 102 GLU A O 1
ATOM 849 N N . SER A 1 103 ? 4.661 -6.983 -24.209 1.00 93.50 103 SER A N 1
ATOM 850 C CA . SER A 1 103 ? 4.060 -6.470 -22.988 1.00 93.50 103 SER A CA 1
ATOM 851 C C . SER A 1 103 ? 5.148 -5.938 -22.053 1.00 93.50 103 SER A C 1
ATOM 853 O O . SER A 1 103 ? 6.067 -6.669 -21.685 1.00 93.50 103 SER A O 1
ATOM 855 N N . VAL A 1 104 ? 4.970 -4.707 -21.580 1.00 96.00 104 VAL A N 1
ATOM 856 C CA . VAL A 1 104 ? 5.876 -4.027 -20.648 1.00 96.00 104 VAL A CA 1
ATOM 857 C C . VAL A 1 104 ? 5.231 -3.945 -19.270 1.00 96.00 104 VAL A C 1
ATOM 859 O O . VAL A 1 104 ? 4.039 -3.665 -19.159 1.00 96.00 104 VAL A O 1
ATOM 862 N N . TYR A 1 105 ? 6.014 -4.190 -18.221 1.00 96.88 105 TYR A N 1
ATOM 863 C CA . TYR A 1 105 ? 5.603 -3.933 -16.844 1.00 96.88 105 TYR A CA 1
ATOM 864 C C . TYR A 1 105 ? 6.114 -2.559 -16.419 1.00 96.88 105 TYR A C 1
ATOM 866 O O . TYR A 1 105 ? 7.327 -2.353 -16.356 1.00 96.88 105 TYR A O 1
ATOM 874 N N . THR A 1 106 ? 5.196 -1.627 -16.169 1.00 97.31 106 THR A N 1
ATOM 875 C CA . THR A 1 106 ? 5.538 -0.217 -15.946 1.00 97.31 106 THR A CA 1
ATOM 876 C C . THR A 1 106 ? 5.545 0.157 -14.472 1.00 97.31 106 THR A C 1
ATOM 878 O O . THR A 1 106 ? 4.903 -0.482 -13.630 1.00 97.31 106 THR A O 1
ATOM 881 N N . LEU A 1 107 ? 6.234 1.251 -14.145 1.00 97.81 107 LEU A N 1
ATOM 882 C CA . LEU A 1 107 ? 6.214 1.791 -12.789 1.00 97.81 107 LEU A CA 1
ATOM 883 C C . LEU A 1 107 ? 4.810 2.273 -12.391 1.00 97.81 107 LEU A C 1
ATOM 885 O O . LEU A 1 107 ? 4.402 2.098 -11.245 1.00 97.81 107 LEU A O 1
ATOM 889 N N . ALA A 1 108 ? 4.041 2.821 -13.334 1.00 98.12 108 ALA A N 1
ATOM 890 C CA . ALA A 1 108 ? 2.655 3.215 -13.089 1.00 98.12 108 ALA A CA 1
ATOM 891 C C . ALA A 1 108 ? 1.774 2.007 -12.727 1.00 98.12 108 ALA A C 1
ATOM 893 O O . ALA A 1 108 ? 1.054 2.047 -11.728 1.00 98.12 108 ALA A O 1
ATOM 894 N N . GLU A 1 109 ? 1.889 0.908 -13.483 1.00 98.25 109 GLU A N 1
ATOM 895 C CA . GLU A 1 109 ? 1.179 -0.343 -13.197 1.00 98.25 109 GLU A CA 1
ATOM 896 C C . GLU A 1 109 ? 1.532 -0.881 -11.799 1.00 98.25 109 GLU A C 1
ATOM 898 O O . GLU A 1 109 ? 0.652 -1.336 -11.065 1.00 98.25 109 GLU A O 1
ATOM 903 N N . HIS A 1 110 ? 2.806 -0.790 -11.405 1.00 98.44 110 HIS A N 1
ATOM 904 C CA . HIS A 1 110 ? 3.289 -1.229 -10.097 1.00 98.44 110 HIS A CA 1
ATOM 905 C C . HIS A 1 110 ? 2.588 -0.508 -8.933 1.00 98.44 110 HIS A C 1
ATOM 907 O O . HIS A 1 110 ? 2.032 -1.161 -8.046 1.00 98.44 110 HIS A O 1
ATOM 913 N N . PHE A 1 111 ? 2.565 0.831 -8.957 1.00 98.62 111 PHE A N 1
ATOM 914 C CA . PHE A 1 111 ? 1.897 1.644 -7.932 1.00 98.62 111 PHE A CA 1
ATOM 915 C C . PHE A 1 111 ? 0.388 1.378 -7.885 1.00 98.62 111 PHE A C 1
ATOM 917 O O . PHE A 1 111 ? -0.180 1.209 -6.802 1.00 98.62 111 PHE A O 1
ATOM 924 N N . GLN A 1 112 ? -0.259 1.298 -9.052 1.00 98.19 112 GLN A N 1
ATOM 925 C CA . GLN A 1 112 ? -1.700 1.068 -9.153 1.00 98.19 112 GLN A CA 1
ATOM 926 C C . GLN A 1 112 ? -2.102 -0.302 -8.603 1.00 98.19 112 GLN A C 1
ATOM 928 O O . GLN A 1 112 ? -3.029 -0.389 -7.798 1.00 98.19 112 GLN A O 1
ATOM 933 N N . LYS A 1 113 ? -1.398 -1.376 -8.988 1.00 98.19 113 LYS A N 1
ATOM 934 C CA . LYS A 1 113 ? -1.690 -2.733 -8.500 1.00 98.19 113 LYS A CA 1
ATOM 935 C C . LYS A 1 113 ? -1.551 -2.834 -6.985 1.00 98.19 113 LYS A C 1
ATOM 937 O O . LYS A 1 113 ? -2.432 -3.405 -6.344 1.00 98.19 113 LYS A O 1
ATOM 942 N N . ILE A 1 114 ? -0.486 -2.269 -6.411 1.00 98.44 114 ILE A N 1
ATOM 943 C CA . ILE A 1 114 ? -0.288 -2.298 -4.958 1.00 98.44 114 ILE A CA 1
ATOM 944 C C . ILE A 1 114 ? -1.376 -1.486 -4.257 1.00 98.44 114 ILE A C 1
ATOM 946 O O . ILE A 1 114 ? -2.052 -2.013 -3.377 1.00 98.44 114 ILE A O 1
ATOM 950 N N . THR A 1 115 ? -1.604 -0.240 -4.678 1.00 98.25 115 THR A N 1
ATOM 951 C CA . THR A 1 115 ? -2.606 0.635 -4.052 1.00 98.25 115 THR A CA 1
ATOM 952 C C . THR A 1 115 ? -3.997 0.012 -4.107 1.00 98.25 115 THR A C 1
ATOM 954 O O . THR A 1 115 ? -4.648 -0.128 -3.074 1.00 98.25 115 THR A O 1
ATOM 957 N N . LYS A 1 116 ? -4.423 -0.467 -5.279 1.00 97.81 116 LYS A N 1
ATOM 958 C CA . LYS A 1 116 ? -5.723 -1.126 -5.443 1.00 97.81 116 LYS A CA 1
ATOM 959 C C . LYS A 1 116 ? -5.862 -2.371 -4.564 1.00 97.81 116 LYS A C 1
ATOM 961 O O . LYS A 1 116 ? -6.927 -2.601 -4.003 1.00 97.81 116 LYS A O 1
ATOM 966 N N . SER A 1 117 ? -4.801 -3.168 -4.441 1.00 98.00 117 SER A N 1
ATOM 967 C CA . SER A 1 117 ? -4.818 -4.389 -3.632 1.00 98.00 117 SER A CA 1
ATOM 968 C C . SER A 1 117 ? -4.881 -4.110 -2.132 1.00 98.00 117 SER A C 1
ATOM 970 O O . SER A 1 117 ? -5.517 -4.875 -1.410 1.00 98.00 117 SER A O 1
ATOM 972 N N . LEU A 1 118 ? -4.205 -3.064 -1.650 1.00 98.25 118 LEU A N 1
ATOM 973 C CA . LEU A 1 118 ? -4.136 -2.740 -0.221 1.00 98.25 118 LEU A CA 1
ATOM 974 C C . LEU A 1 118 ? -5.379 -2.014 0.305 1.00 98.25 118 LEU A C 1
ATOM 976 O O . LEU A 1 118 ? -5.621 -2.041 1.508 1.00 98.25 118 LEU A O 1
ATOM 980 N N . TRP A 1 119 ? -6.142 -1.372 -0.581 1.00 98.25 119 TRP A N 1
ATOM 981 C CA . TRP A 1 119 ? -7.328 -0.570 -0.256 1.00 98.25 119 TRP A CA 1
ATOM 982 C C . TRP A 1 119 ? -8.619 -1.162 -0.836 1.00 98.25 119 TRP A C 1
ATOM 984 O O . TRP A 1 119 ? -9.581 -0.446 -1.109 1.00 98.25 119 TRP A O 1
ATOM 994 N N . LEU A 1 120 ? -8.633 -2.477 -1.064 1.00 97.44 120 LEU A N 1
ATOM 995 C CA . LEU A 1 120 ? -9.741 -3.179 -1.708 1.00 97.44 120 LEU A CA 1
ATOM 996 C C . LEU A 1 120 ? -11.058 -3.045 -0.926 1.00 97.44 120 LEU A C 1
ATOM 998 O O . LEU A 1 120 ? -12.125 -3.011 -1.534 1.00 97.44 120 LEU A O 1
ATOM 1002 N N . GLU A 1 121 ? -10.982 -2.933 0.398 1.00 97.94 121 GLU A N 1
ATOM 1003 C CA . GLU A 1 121 ? -12.127 -2.852 1.307 1.00 97.94 121 GLU A CA 1
ATOM 1004 C C . GLU A 1 121 ? -12.963 -1.591 1.062 1.00 97.94 121 GLU A C 1
ATOM 1006 O O . GLU A 1 121 ? -14.184 -1.642 1.196 1.00 97.94 121 GLU A O 1
ATOM 1011 N N . LEU A 1 122 ? -12.335 -0.495 0.609 1.00 97.06 122 LEU A N 1
ATOM 1012 C CA . LEU A 1 122 ? -13.045 0.727 0.215 1.00 97.06 122 LEU A CA 1
ATOM 1013 C C . LEU A 1 122 ? -13.952 0.483 -0.996 1.00 97.06 122 LEU A C 1
ATOM 1015 O O . LEU A 1 122 ? -15.066 0.981 -1.038 1.00 97.06 122 LEU A O 1
ATOM 1019 N N . ASN A 1 123 ? -13.520 -0.349 -1.949 1.00 93.56 123 ASN A N 1
ATOM 1020 C CA . ASN A 1 123 ? -14.341 -0.700 -3.113 1.00 93.56 123 ASN A CA 1
ATOM 1021 C C . ASN A 1 123 ? -15.467 -1.681 -2.760 1.00 93.56 123 ASN A C 1
ATOM 1023 O O . ASN A 1 123 ? -16.454 -1.779 -3.484 1.00 93.56 123 ASN A O 1
ATOM 1027 N N . LYS A 1 124 ? -15.290 -2.454 -1.683 1.00 95.56 124 LYS A N 1
ATOM 1028 C CA . LYS A 1 124 ? -16.270 -3.433 -1.199 1.00 95.56 124 LYS A CA 1
ATOM 1029 C C . LYS A 1 124 ? -17.213 -2.854 -0.136 1.00 95.56 124 LYS A C 1
ATOM 1031 O O . LYS A 1 124 ? -18.124 -3.563 0.281 1.00 95.56 124 LYS A O 1
ATOM 1036 N N . ASN A 1 125 ? -17.000 -1.613 0.312 1.00 96.19 125 ASN A N 1
ATOM 1037 C CA . ASN A 1 125 ? -17.694 -0.998 1.449 1.00 96.19 125 ASN A CA 1
ATOM 1038 C C . ASN A 1 125 ? -17.642 -1.870 2.719 1.00 96.19 125 ASN A C 1
ATOM 1040 O O . ASN A 1 125 ? -18.644 -2.045 3.410 1.00 96.19 125 ASN A O 1
ATOM 1044 N N . GLN A 1 126 ? -16.477 -2.459 3.006 1.00 97.00 126 GLN A N 1
ATOM 1045 C CA . GLN A 1 126 ? -16.280 -3.386 4.124 1.00 97.00 126 GLN A CA 1
ATOM 1046 C C . GLN A 1 126 ? -15.446 -2.770 5.250 1.00 97.00 126 GLN A C 1
ATOM 1048 O O . GLN A 1 126 ? -14.563 -1.946 5.012 1.00 97.00 126 GLN A O 1
ATOM 1053 N N . ASN A 1 127 ? -15.708 -3.215 6.483 1.00 98.19 127 ASN A N 1
ATOM 1054 C CA . ASN A 1 127 ? -14.850 -2.903 7.624 1.00 98.19 127 ASN A CA 1
ATOM 1055 C C . ASN A 1 127 ? -13.450 -3.487 7.425 1.00 98.19 127 ASN A C 1
ATOM 1057 O O . ASN A 1 127 ? -13.272 -4.545 6.822 1.00 98.19 127 ASN A O 1
ATOM 1061 N N . ILE A 1 128 ? -12.452 -2.794 7.964 1.00 98.25 128 ILE A N 1
ATOM 1062 C CA . ILE A 1 128 ? -11.042 -3.110 7.748 1.00 98.25 128 ILE A CA 1
ATOM 1063 C C . ILE A 1 128 ? -10.504 -3.763 9.013 1.00 98.25 128 ILE A C 1
ATOM 1065 O O . ILE A 1 128 ? -10.514 -3.141 10.074 1.00 98.25 128 ILE A O 1
ATOM 1069 N N . ASN A 1 129 ? -10.004 -4.996 8.921 1.00 97.31 129 ASN A N 1
ATOM 1070 C CA . ASN A 1 129 ? -9.480 -5.714 10.085 1.00 97.31 129 ASN A CA 1
ATOM 1071 C C . ASN A 1 129 ? -8.181 -5.095 10.645 1.00 97.31 129 ASN A C 1
ATOM 1073 O O . ASN A 1 129 ? -7.532 -4.260 10.016 1.00 97.31 129 ASN A O 1
ATOM 1077 N N . SER A 1 130 ? -7.785 -5.511 11.850 1.00 97.06 130 SER A N 1
ATOM 1078 C CA . SER A 1 130 ? -6.665 -4.900 12.582 1.00 97.06 130 SER A CA 1
ATOM 1079 C C . SER A 1 130 ? -5.318 -4.966 11.846 1.00 97.06 130 SER A C 1
ATOM 1081 O O . SER A 1 130 ? -4.660 -3.933 11.725 1.00 97.06 130 SER A O 1
ATOM 1083 N N . PHE A 1 131 ? -4.935 -6.122 11.294 1.00 97.38 131 PHE A N 1
ATOM 1084 C CA . PHE A 1 131 ? -3.693 -6.260 10.520 1.00 97.38 131 PHE A CA 1
ATOM 1085 C C . PHE A 1 131 ? -3.716 -5.394 9.257 1.00 97.38 131 PHE A C 1
ATOM 1087 O O . PHE A 1 131 ? -2.742 -4.714 8.924 1.00 97.38 131 PHE A O 1
ATOM 1094 N N . ARG A 1 132 ? -4.862 -5.355 8.576 1.00 97.75 132 ARG A N 1
ATOM 1095 C CA . ARG A 1 132 ? -5.053 -4.569 7.361 1.00 97.75 132 ARG A CA 1
ATOM 1096 C C . ARG A 1 132 ? -4.933 -3.066 7.611 1.00 97.75 132 ARG A C 1
ATOM 10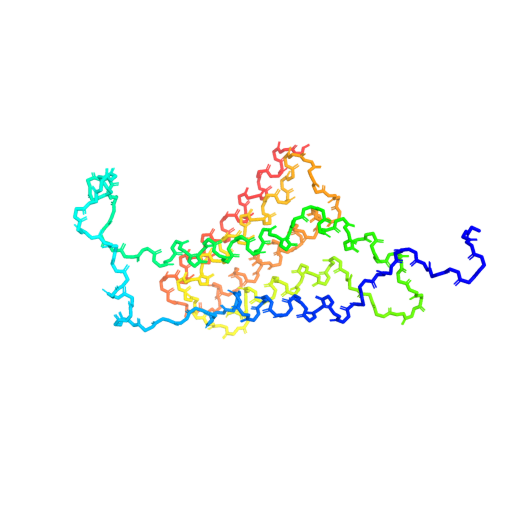98 O O . ARG A 1 132 ? -4.294 -2.375 6.815 1.00 97.75 132 ARG A O 1
ATOM 1105 N N . ARG A 1 133 ? -5.465 -2.566 8.732 1.00 98.38 133 ARG A N 1
ATOM 1106 C CA . ARG A 1 133 ? -5.311 -1.158 9.143 1.00 98.38 133 ARG A CA 1
ATOM 1107 C C . ARG A 1 133 ? -3.838 -0.788 9.355 1.00 98.38 133 ARG A C 1
ATOM 1109 O O . ARG A 1 133 ? -3.383 0.236 8.840 1.00 98.38 133 ARG A O 1
ATOM 1116 N N . ASP A 1 134 ? -3.059 -1.641 10.022 1.00 97.69 134 ASP A N 1
ATOM 1117 C CA . ASP A 1 134 ? -1.620 -1.413 10.236 1.00 97.69 134 ASP A CA 1
ATOM 1118 C C . ASP A 1 134 ? -0.815 -1.405 8.927 1.00 97.69 134 ASP A C 1
ATOM 1120 O O . ASP A 1 134 ? 0.086 -0.573 8.739 1.00 97.69 134 ASP A O 1
ATOM 1124 N N . LEU A 1 135 ? -1.164 -2.283 7.985 1.00 98.44 135 LEU A N 1
ATOM 1125 C CA . LEU A 1 135 ? -0.567 -2.314 6.652 1.00 98.44 135 LEU A CA 1
ATOM 1126 C C . LEU A 1 135 ? -0.892 -1.047 5.850 1.00 98.44 135 LEU A C 1
ATOM 1128 O O . LEU A 1 135 ? 0.014 -0.394 5.330 1.00 98.44 135 LEU A O 1
ATOM 1132 N N . GLN A 1 136 ? -2.162 -0.650 5.785 1.00 98.56 136 GLN A N 1
ATOM 1133 C CA . GLN A 1 136 ? -2.591 0.564 5.083 1.00 98.56 136 GLN A CA 1
ATOM 1134 C C . GLN A 1 136 ? -1.929 1.824 5.655 1.00 98.56 136 GLN A C 1
ATOM 1136 O O . GLN A 1 136 ? -1.438 2.666 4.899 1.00 98.56 136 GLN A O 1
ATOM 1141 N N . LYS A 1 137 ? -1.823 1.926 6.986 1.00 98.25 137 LYS A N 1
ATOM 1142 C CA . LYS A 1 137 ? -1.090 3.010 7.654 1.00 98.25 137 LYS A CA 1
ATOM 1143 C C . LYS A 1 137 ? 0.383 3.021 7.240 1.00 98.25 137 LYS A C 1
ATOM 1145 O O . LYS A 1 137 ? 0.926 4.080 6.923 1.00 98.25 137 LYS A O 1
ATOM 1150 N N . SER A 1 138 ? 1.020 1.850 7.208 1.00 98.31 138 SER A N 1
ATOM 1151 C CA . SER A 1 138 ? 2.414 1.700 6.766 1.00 98.31 138 SER A CA 1
ATOM 1152 C C . SER A 1 138 ? 2.594 2.113 5.300 1.00 98.31 138 SER A C 1
ATOM 1154 O O . SER A 1 138 ? 3.592 2.745 4.956 1.00 98.31 138 SER A O 1
ATOM 1156 N N . HIS A 1 139 ? 1.607 1.833 4.445 1.00 98.69 139 HIS A N 1
ATOM 1157 C CA . HIS A 1 139 ? 1.594 2.257 3.046 1.00 98.69 139 HIS A CA 1
ATOM 1158 C C . HIS A 1 139 ? 1.477 3.785 2.891 1.00 98.69 139 HIS A C 1
ATOM 1160 O O . HIS A 1 139 ? 2.247 4.373 2.134 1.00 98.69 139 HIS A O 1
ATOM 1166 N N . VAL A 1 140 ? 0.605 4.457 3.659 1.00 98.69 140 VAL A N 1
ATOM 1167 C CA . VAL A 1 140 ? 0.526 5.937 3.682 1.00 98.69 140 VAL A CA 1
ATOM 1168 C C . VAL A 1 140 ? 1.864 6.557 4.088 1.00 98.69 140 VAL A C 1
ATOM 1170 O O . VAL A 1 140 ? 2.325 7.512 3.458 1.00 98.69 140 VAL A O 1
ATOM 1173 N N . VAL A 1 141 ? 2.511 6.007 5.121 1.00 98.25 141 VAL A N 1
ATOM 1174 C CA . VAL A 1 141 ? 3.830 6.472 5.584 1.00 98.25 141 VAL A CA 1
ATOM 1175 C C . VAL A 1 141 ? 4.882 6.300 4.491 1.00 98.25 141 VAL A C 1
ATOM 1177 O O . VAL A 1 141 ? 5.624 7.235 4.201 1.00 98.25 141 VAL A O 1
ATOM 1180 N N . LEU A 1 142 ? 4.920 5.138 3.841 1.00 98.31 142 LEU A N 1
ATOM 1181 C CA . LEU A 1 142 ? 5.849 4.854 2.750 1.00 98.31 142 LEU A CA 1
ATOM 1182 C C . LEU A 1 142 ? 5.679 5.824 1.574 1.00 98.31 142 LEU A C 1
ATOM 1184 O O . LEU A 1 142 ? 6.658 6.415 1.120 1.00 98.31 142 LEU A O 1
ATOM 1188 N N . LEU A 1 143 ? 4.446 6.041 1.114 1.00 98.62 143 LEU A N 1
ATOM 1189 C CA . LEU A 1 143 ? 4.170 6.998 0.043 1.00 98.62 143 LEU A CA 1
ATOM 1190 C C . LEU A 1 143 ? 4.524 8.434 0.448 1.00 98.62 143 LEU A C 1
ATOM 1192 O O . LEU A 1 143 ? 5.008 9.195 -0.385 1.00 98.62 143 LEU A O 1
ATOM 1196 N N . THR A 1 144 ? 4.350 8.793 1.722 1.00 98.31 144 THR A N 1
ATOM 1197 C CA . THR A 1 144 ? 4.782 10.093 2.257 1.00 98.31 144 THR A CA 1
ATOM 1198 C C . THR A 1 144 ? 6.303 10.247 2.191 1.00 98.31 144 THR A C 1
ATOM 1200 O O . THR A 1 144 ? 6.787 11.278 1.735 1.00 98.31 144 THR A O 1
ATOM 1203 N N . ILE A 1 145 ? 7.068 9.215 2.562 1.00 97.81 145 ILE A N 1
ATOM 1204 C CA . ILE A 1 145 ? 8.537 9.218 2.449 1.00 97.81 145 ILE A CA 1
ATOM 1205 C C . ILE A 1 145 ? 8.968 9.434 0.991 1.00 97.81 145 ILE A C 1
ATOM 1207 O O . ILE A 1 145 ? 9.861 10.238 0.724 1.00 97.81 145 ILE A O 1
ATOM 1211 N N . ILE A 1 146 ? 8.317 8.749 0.046 1.00 98.31 146 ILE A N 1
ATOM 1212 C CA . ILE A 1 146 ? 8.601 8.899 -1.389 1.00 98.31 146 ILE A CA 1
ATOM 1213 C C . ILE A 1 146 ? 8.233 10.306 -1.870 1.00 98.31 146 ILE A C 1
ATOM 1215 O O . ILE A 1 146 ? 8.987 10.905 -2.628 1.00 98.31 146 ILE A O 1
ATOM 1219 N N . LEU A 1 147 ? 7.096 10.845 -1.423 1.00 97.94 147 LEU A N 1
ATOM 1220 C CA . LEU A 1 147 ? 6.609 12.168 -1.808 1.00 97.94 147 LEU A CA 1
ATOM 1221 C C . LEU A 1 147 ? 7.543 13.294 -1.348 1.00 97.94 147 LEU A C 1
ATOM 1223 O O . LEU A 1 147 ? 7.808 14.216 -2.121 1.00 97.94 147 LEU A O 1
ATOM 1227 N N . LEU A 1 148 ? 7.988 13.243 -0.090 1.00 97.06 148 LEU A N 1
ATOM 1228 C CA . LEU A 1 148 ? 8.874 14.256 0.486 1.00 97.06 148 LEU A CA 1
ATOM 1229 C C . LEU A 1 148 ? 10.292 14.131 -0.072 1.00 97.06 148 LEU A C 1
ATOM 1231 O O . LEU A 1 148 ? 10.953 15.142 -0.276 1.00 97.06 148 LEU A O 1
ATOM 1235 N N . ASN A 1 149 ? 10.744 12.900 -0.340 1.00 96.69 149 ASN A N 1
ATOM 1236 C CA . ASN A 1 149 ? 12.038 12.596 -0.950 1.00 96.69 149 ASN A CA 1
ATOM 1237 C C . ASN A 1 149 ? 13.221 13.363 -0.321 1.00 96.69 149 ASN A C 1
ATOM 1239 O O . ASN A 1 149 ? 14.142 13.765 -1.024 1.00 96.69 149 ASN A O 1
ATOM 1243 N N . GLU A 1 150 ? 13.226 13.550 1.003 1.00 95.12 150 GLU A N 1
ATOM 1244 C CA . GLU A 1 150 ? 14.195 14.413 1.707 1.00 95.12 150 GLU A CA 1
ATOM 1245 C C . GLU A 1 150 ? 15.662 14.030 1.458 1.00 95.12 150 GLU A C 1
ATOM 1247 O O . GLU A 1 150 ? 16.562 14.862 1.522 1.00 95.12 150 GLU A O 1
ATOM 1252 N N . LYS A 1 151 ? 15.918 12.744 1.194 1.00 94.06 151 LYS A N 1
ATOM 1253 C CA . LYS A 1 151 ? 17.259 12.219 0.902 1.00 94.06 151 LYS A CA 1
ATOM 1254 C C . LYS A 1 151 ? 17.608 12.208 -0.589 1.00 94.06 151 LYS A C 1
ATOM 1256 O O . LYS A 1 151 ? 18.720 11.821 -0.933 1.00 94.06 151 LYS A O 1
ATOM 1261 N N . GLY A 1 152 ? 16.676 12.570 -1.470 1.00 95.50 152 GLY A N 1
ATOM 1262 C CA . GLY A 1 152 ? 16.877 12.571 -2.921 1.00 95.50 152 GLY A CA 1
ATOM 1263 C C . GLY A 1 152 ? 17.077 11.181 -3.534 1.00 95.50 152 GLY A C 1
ATOM 1264 O O . GLY A 1 152 ? 17.681 11.059 -4.595 1.00 95.50 152 GLY A O 1
ATOM 1265 N N . TYR A 1 153 ? 16.616 10.112 -2.876 1.00 96.06 153 TYR A N 1
ATOM 1266 C CA . TYR A 1 153 ? 16.808 8.742 -3.365 1.00 96.06 153 TYR A CA 1
ATOM 1267 C C . TYR A 1 153 ? 15.856 8.364 -4.501 1.00 96.06 153 TYR A C 1
ATOM 1269 O O . TYR A 1 153 ? 16.179 7.483 -5.298 1.00 96.06 153 TYR A O 1
ATOM 1277 N N . PHE A 1 154 ? 14.682 8.992 -4.570 1.00 97.81 154 PHE A N 1
ATOM 1278 C CA . PHE A 1 154 ? 13.660 8.690 -5.565 1.00 97.81 154 PHE A CA 1
ATOM 1279 C C . PHE A 1 154 ? 13.773 9.626 -6.773 1.00 97.81 154 PHE A C 1
ATOM 1281 O O . PHE A 1 154 ? 14.000 10.826 -6.624 1.00 97.81 154 PHE A O 1
ATOM 1288 N N . HIS A 1 155 ? 13.593 9.079 -7.977 1.00 97.00 155 HIS A N 1
ATOM 1289 C CA . HIS A 1 155 ? 13.516 9.873 -9.206 1.00 97.00 155 HIS A CA 1
ATOM 1290 C C . HIS A 1 155 ? 12.154 10.574 -9.337 1.00 97.00 155 HIS A C 1
ATOM 1292 O O . HIS A 1 155 ? 11.179 10.182 -8.693 1.00 97.00 155 HIS A O 1
ATOM 1298 N N . SER A 1 156 ? 12.077 11.583 -10.210 1.00 96.31 156 SER A N 1
ATOM 1299 C CA . SER A 1 156 ? 10.889 12.430 -10.412 1.00 96.31 156 SER A CA 1
ATOM 1300 C C . SER A 1 156 ? 9.601 11.641 -10.649 1.00 96.31 156 SER A C 1
ATOM 1302 O O . SER A 1 156 ? 8.578 11.956 -10.047 1.00 96.31 156 SER A O 1
ATOM 1304 N N . ASP A 1 157 ? 9.646 10.591 -11.472 1.00 97.12 157 ASP A N 1
ATOM 1305 C CA . ASP A 1 157 ? 8.442 9.814 -11.805 1.00 97.12 157 ASP A CA 1
ATOM 1306 C C . ASP A 1 157 ? 7.915 9.037 -10.593 1.00 97.12 157 ASP A C 1
ATOM 1308 O O . ASP A 1 157 ? 6.708 8.973 -10.388 1.00 97.12 157 ASP A O 1
ATOM 1312 N N . ALA A 1 158 ? 8.799 8.505 -9.740 1.00 98.12 158 ALA A N 1
ATOM 1313 C CA . ALA A 1 158 ? 8.389 7.841 -8.502 1.00 98.12 158 ALA A CA 1
ATOM 1314 C C . ALA A 1 158 ? 7.724 8.829 -7.530 1.00 98.12 158 ALA A C 1
ATOM 1316 O O . ALA A 1 158 ? 6.699 8.504 -6.931 1.00 98.12 158 ALA A O 1
ATOM 1317 N N . VAL A 1 159 ? 8.261 10.050 -7.416 1.00 98.19 159 VAL A N 1
ATOM 1318 C CA . VAL A 1 159 ? 7.652 11.125 -6.611 1.00 98.19 159 VAL A CA 1
ATOM 1319 C C . VAL A 1 159 ? 6.278 11.510 -7.172 1.00 98.19 159 VAL A C 1
ATOM 1321 O O . VAL A 1 159 ? 5.312 11.646 -6.418 1.00 98.19 159 VAL A O 1
ATOM 1324 N N . ALA A 1 160 ? 6.160 11.643 -8.497 1.00 97.94 160 ALA A N 1
ATOM 1325 C CA . ALA A 1 160 ? 4.904 11.975 -9.166 1.00 97.94 160 ALA A CA 1
ATOM 1326 C C . ALA A 1 160 ? 3.840 10.877 -8.988 1.00 97.94 160 ALA A C 1
ATOM 1328 O O . ALA A 1 160 ? 2.691 11.183 -8.662 1.00 97.94 160 ALA A O 1
ATOM 1329 N N . LEU A 1 161 ? 4.218 9.604 -9.131 1.00 98.56 161 LEU A N 1
ATOM 1330 C CA . LEU A 1 161 ? 3.323 8.458 -8.944 1.00 98.56 161 LEU A CA 1
ATOM 1331 C C . LEU A 1 161 ? 2.904 8.277 -7.481 1.00 98.56 161 LEU A C 1
ATOM 1333 O O . LEU A 1 161 ? 1.737 7.980 -7.215 1.00 98.56 161 LEU A O 1
ATOM 1337 N N . ALA A 1 162 ? 3.800 8.528 -6.522 1.00 98.50 162 ALA A N 1
ATOM 1338 C CA . ALA A 1 162 ? 3.441 8.548 -5.106 1.00 98.50 162 ALA A CA 1
ATOM 1339 C C . ALA A 1 162 ? 2.438 9.668 -4.796 1.00 98.50 162 ALA A C 1
ATOM 1341 O O . ALA A 1 162 ? 1.442 9.431 -4.111 1.00 98.50 162 ALA A O 1
ATOM 1342 N N . ARG A 1 163 ? 2.641 10.871 -5.357 1.00 98.00 163 ARG A N 1
ATOM 1343 C CA . ARG A 1 163 ? 1.688 11.986 -5.233 1.00 98.00 163 ARG A CA 1
ATOM 1344 C C . ARG A 1 163 ? 0.316 11.622 -5.800 1.00 98.00 163 ARG A C 1
ATOM 1346 O O . ARG A 1 163 ? -0.691 11.903 -5.150 1.00 98.00 163 ARG A O 1
ATOM 1353 N N . ALA A 1 164 ? 0.283 11.015 -6.987 1.00 98.12 164 ALA A N 1
ATOM 1354 C CA . ALA A 1 164 ? -0.950 10.576 -7.633 1.00 98.12 164 ALA A CA 1
ATOM 1355 C C . ALA A 1 164 ? -1.685 9.525 -6.786 1.00 98.12 164 ALA A C 1
ATOM 1357 O O . ALA A 1 164 ? -2.870 9.696 -6.511 1.00 98.12 164 ALA A O 1
ATOM 1358 N N . SER A 1 165 ? -0.961 8.518 -6.285 1.00 98.38 165 SER A N 1
ATOM 1359 C CA . SER A 1 165 ? -1.518 7.452 -5.439 1.00 98.38 165 SER A CA 1
ATOM 1360 C C . SER A 1 165 ? -2.099 8.005 -4.135 1.00 98.38 165 SER A C 1
ATOM 1362 O O . SER A 1 165 ? -3.231 7.693 -3.782 1.00 98.38 165 SER A O 1
ATOM 1364 N N . LEU A 1 166 ? -1.375 8.900 -3.448 1.00 98.56 166 LEU A N 1
ATOM 1365 C CA . LEU A 1 166 ? -1.872 9.574 -2.241 1.00 98.56 166 LEU A CA 1
ATOM 1366 C C . LEU A 1 166 ? -3.141 10.391 -2.516 1.00 98.56 166 LEU A C 1
ATOM 1368 O O . LEU A 1 166 ? -4.045 10.415 -1.681 1.00 98.56 166 LEU A O 1
ATOM 1372 N N . ARG A 1 167 ? -3.225 11.045 -3.682 1.00 98.00 167 ARG A N 1
ATOM 1373 C CA . ARG A 1 167 ? -4.364 11.901 -4.039 1.00 98.00 167 ARG A CA 1
ATOM 1374 C C . ARG A 1 167 ? -5.611 11.063 -4.280 1.00 98.00 167 ARG A C 1
ATOM 1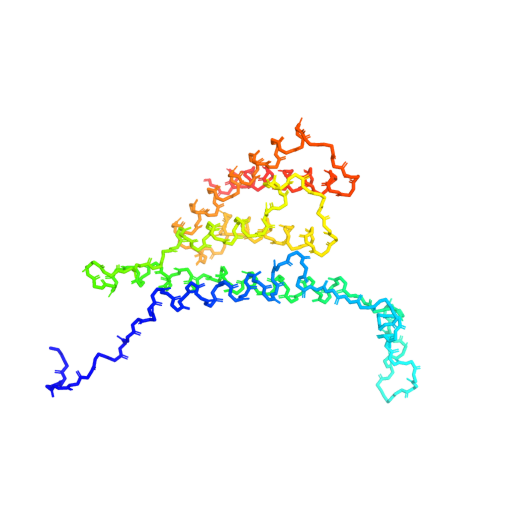376 O O . ARG A 1 167 ? -6.674 11.399 -3.763 1.00 98.00 167 ARG A O 1
ATOM 1383 N N . GLU A 1 168 ? -5.463 9.991 -5.049 1.00 97.56 168 GLU A N 1
ATOM 1384 C CA . GLU A 1 168 ? -6.526 9.023 -5.310 1.00 97.56 168 GLU A CA 1
ATOM 1385 C C . GLU A 1 168 ? -7.002 8.381 -4.003 1.00 97.56 168 GLU A C 1
ATOM 1387 O O . GLU A 1 168 ? -8.187 8.439 -3.684 1.00 97.56 168 GLU A O 1
ATOM 1392 N N . MET A 1 169 ? -6.071 7.882 -3.183 1.00 98.12 169 MET A N 1
ATOM 1393 C CA . MET A 1 169 ? -6.385 7.304 -1.877 1.00 98.12 169 MET A CA 1
ATOM 1394 C C . MET A 1 169 ? -7.148 8.280 -0.981 1.00 98.12 169 MET A C 1
ATOM 1396 O O . MET A 1 169 ? -8.169 7.911 -0.410 1.00 98.12 169 MET A O 1
ATOM 1400 N N . HIS A 1 170 ? -6.690 9.528 -0.864 1.00 98.50 170 HIS A N 1
ATOM 1401 C CA . HIS A 1 170 ? -7.379 10.534 -0.058 1.00 98.50 170 HIS A CA 1
ATOM 1402 C C . HIS A 1 170 ? -8.809 10.781 -0.553 1.00 98.50 170 HIS A C 1
ATOM 1404 O O . HIS A 1 170 ? -9.724 10.871 0.263 1.00 98.50 170 HIS A O 1
ATOM 1410 N N . SER A 1 171 ? -9.013 10.860 -1.872 1.00 98.19 171 SER A N 1
ATOM 1411 C CA . SER A 1 171 ? -10.349 11.007 -2.459 1.00 98.19 171 SER A CA 1
ATOM 1412 C C . SER A 1 171 ? -11.253 9.828 -2.091 1.00 98.19 171 SER A C 1
ATOM 1414 O O . SER A 1 171 ? -12.320 10.037 -1.516 1.00 98.19 171 SER A O 1
ATOM 1416 N N . ASN A 1 172 ? -10.789 8.599 -2.328 1.00 98.00 172 ASN A N 1
ATOM 1417 C CA . ASN A 1 172 ? -11.564 7.378 -2.087 1.00 98.00 172 ASN A CA 1
ATOM 1418 C C . ASN A 1 172 ? -11.904 7.202 -0.600 1.00 98.00 172 ASN A C 1
ATOM 1420 O O . ASN A 1 172 ? -13.017 6.810 -0.253 1.00 98.00 172 ASN A O 1
ATOM 1424 N N . ILE A 1 173 ? -10.966 7.532 0.295 1.00 98.50 173 ILE A N 1
ATOM 1425 C CA . ILE A 1 173 ? -11.190 7.502 1.745 1.00 98.50 173 ILE A CA 1
ATOM 1426 C C . ILE A 1 173 ? -12.286 8.499 2.142 1.00 98.50 173 ILE A C 1
ATOM 1428 O O . ILE A 1 173 ? -13.190 8.148 2.899 1.00 98.50 173 ILE A O 1
ATOM 1432 N N . LYS A 1 174 ? -12.223 9.741 1.643 1.00 98.31 174 LYS A N 1
ATOM 1433 C CA . LYS A 1 174 ? -13.210 10.784 1.968 1.00 98.31 174 LYS A CA 1
ATOM 1434 C C . LYS A 1 174 ? -14.601 10.435 1.448 1.00 98.31 174 LYS A C 1
ATOM 1436 O O . LYS A 1 174 ? -15.571 10.671 2.159 1.00 98.31 174 LYS A O 1
ATOM 1441 N N . GLU A 1 175 ? -14.684 9.872 0.248 1.00 98.00 175 GLU A N 1
ATOM 1442 C CA . GLU A 1 175 ? -15.936 9.388 -0.331 1.00 98.00 175 GLU A CA 1
ATOM 1443 C C . GLU A 1 175 ? -16.521 8.229 0.485 1.00 98.00 175 GLU A C 1
ATOM 1445 O O . GLU A 1 175 ? -17.689 8.274 0.869 1.00 98.00 175 GLU A O 1
ATOM 1450 N N . SER A 1 176 ? -15.697 7.239 0.841 1.00 97.75 176 SER A N 1
ATOM 1451 C CA . SER A 1 176 ? -16.131 6.091 1.647 1.00 97.75 176 SER A CA 1
ATOM 1452 C C . SER A 1 176 ? -16.649 6.531 3.019 1.00 97.75 176 SER A C 1
ATOM 1454 O O . SER A 1 176 ? -17.722 6.112 3.439 1.00 97.75 176 SER A O 1
ATOM 1456 N N . LEU A 1 177 ? -15.936 7.438 3.699 1.00 97.94 177 LEU A N 1
ATOM 1457 C CA . LEU A 1 177 ? -16.353 7.995 4.993 1.00 97.94 177 LEU A CA 1
ATOM 1458 C C . LEU A 1 177 ? -17.666 8.791 4.928 1.00 97.94 177 LEU A C 1
ATOM 1460 O O . LEU A 1 177 ? -18.321 8.957 5.953 1.00 97.94 177 LEU A O 1
ATOM 1464 N N . ALA A 1 178 ? -18.028 9.323 3.759 1.00 97.44 178 ALA A N 1
ATOM 1465 C CA . ALA A 1 178 ? -19.266 10.074 3.568 1.00 97.44 178 ALA A CA 1
ATOM 1466 C C . ALA A 1 178 ? -20.461 9.183 3.194 1.00 97.44 178 ALA A C 1
ATOM 1468 O O . ALA A 1 178 ? -21.604 9.594 3.382 1.00 97.44 178 ALA A O 1
ATOM 1469 N N . THR A 1 179 ? -20.209 7.995 2.640 1.00 96.31 179 THR A N 1
ATOM 1470 C CA . THR A 1 179 ? -21.238 7.150 2.010 1.00 96.31 179 THR A CA 1
ATOM 1471 C C . THR A 1 179 ? -21.497 5.841 2.747 1.00 96.31 179 THR A C 1
ATOM 1473 O O . THR A 1 179 ? -22.582 5.277 2.611 1.00 96.31 179 THR A O 1
ATOM 1476 N N . VAL A 1 180 ? -20.541 5.366 3.546 1.00 96.62 180 VAL A N 1
ATOM 1477 C CA . VAL A 1 180 ? -20.608 4.072 4.229 1.00 96.62 180 VAL A CA 1
ATOM 1478 C C . VAL A 1 180 ? -20.566 4.269 5.740 1.00 96.62 180 VAL A C 1
ATOM 1480 O O . VAL A 1 180 ? -19.734 5.008 6.267 1.00 96.62 180 VAL A O 1
ATOM 1483 N N . LEU A 1 181 ? -21.448 3.563 6.448 1.00 96.88 181 LEU A N 1
ATOM 1484 C CA . LEU A 1 181 ? -21.406 3.463 7.903 1.00 96.88 181 LEU A CA 1
ATOM 1485 C C . LEU A 1 181 ? -20.471 2.315 8.305 1.00 96.88 181 LEU A C 1
ATOM 1487 O O . LEU A 1 181 ? -20.859 1.148 8.270 1.00 96.88 181 LEU A O 1
ATOM 1491 N N . PHE A 1 182 ? -19.237 2.661 8.654 1.00 98.12 182 PHE A N 1
ATOM 1492 C CA . PHE A 1 182 ? -18.239 1.716 9.150 1.00 98.12 182 PHE A CA 1
ATOM 1493 C C . PHE A 1 182 ? -18.332 1.518 10.668 1.00 98.12 182 PHE A C 1
ATOM 1495 O O . PHE A 1 182 ? -18.972 2.298 11.370 1.00 98.12 182 PHE A O 1
ATOM 1502 N N . ASP A 1 183 ? -17.655 0.488 11.178 1.00 98.31 183 ASP A N 1
ATOM 1503 C CA . ASP A 1 183 ? -17.388 0.363 12.609 1.00 98.31 183 ASP A CA 1
ATOM 1504 C C . ASP A 1 183 ? -16.446 1.471 13.118 1.00 98.31 183 ASP A C 1
ATOM 1506 O O . ASP A 1 183 ? -15.711 2.105 12.350 1.00 98.31 183 ASP A O 1
ATOM 1510 N N . ASP A 1 184 ? -16.444 1.683 14.437 1.00 98.44 184 ASP A N 1
ATOM 1511 C CA . ASP A 1 184 ? -15.670 2.750 15.081 1.00 98.44 184 ASP A CA 1
ATOM 1512 C C . ASP A 1 184 ? -14.173 2.673 14.741 1.00 98.44 184 ASP A C 1
ATOM 1514 O O . ASP A 1 184 ? -13.514 3.692 14.513 1.00 98.44 184 ASP A O 1
ATOM 1518 N N . TYR A 1 185 ? -13.619 1.458 14.668 1.00 98.44 185 TYR A N 1
ATOM 1519 C CA . TYR A 1 185 ? -12.204 1.250 14.372 1.00 98.44 185 TYR A CA 1
ATOM 1520 C C . TYR A 1 185 ? -11.841 1.647 12.943 1.00 98.44 185 TYR A C 1
ATOM 1522 O O . TYR A 1 185 ? -10.817 2.298 12.719 1.00 98.44 185 TYR A O 1
ATOM 1530 N N . THR A 1 186 ? -12.651 1.241 11.975 1.00 98.62 186 THR A N 1
ATOM 1531 C CA . THR A 1 186 ? -12.457 1.542 10.560 1.00 98.62 186 THR A CA 1
ATOM 1532 C C . THR A 1 186 ? -12.675 3.029 10.319 1.00 98.62 186 THR A C 1
ATOM 1534 O O . THR A 1 186 ? -11.848 3.663 9.662 1.00 98.62 186 THR A O 1
ATOM 1537 N N . GLN A 1 187 ? -13.708 3.622 10.922 1.00 98.56 187 GLN A N 1
ATOM 1538 C CA . GLN A 1 187 ? -13.981 5.051 10.801 1.00 98.56 187 GLN A CA 1
ATOM 1539 C C . GLN A 1 187 ? -12.838 5.908 11.366 1.00 98.56 187 GLN A C 1
ATOM 1541 O O . GLN A 1 187 ? -12.374 6.841 10.697 1.00 98.56 187 GLN A O 1
ATOM 1546 N N . ALA A 1 188 ? -12.325 5.569 12.554 1.00 98.62 188 ALA A N 1
ATOM 1547 C CA . ALA A 1 188 ? -11.183 6.257 13.157 1.00 98.62 188 ALA A CA 1
ATOM 1548 C C . ALA A 1 188 ? -9.903 6.098 12.318 1.00 98.62 188 ALA A C 1
ATOM 1550 O O . ALA A 1 188 ? -9.192 7.073 12.067 1.00 98.62 188 ALA A O 1
ATOM 1551 N N . HIS A 1 189 ? -9.624 4.884 11.834 1.00 98.69 189 HIS A N 1
ATOM 1552 C CA . HIS A 1 189 ? -8.451 4.591 11.006 1.00 98.69 189 HIS A CA 1
ATOM 1553 C C . HIS A 1 189 ? -8.454 5.340 9.674 1.00 98.69 189 HIS A C 1
ATOM 1555 O O . HIS A 1 189 ? -7.453 5.961 9.312 1.00 98.69 189 HIS A O 1
ATOM 1561 N N . LEU A 1 190 ? -9.573 5.309 8.951 1.00 98.75 190 LEU A N 1
ATOM 1562 C CA . LEU A 1 190 ? -9.711 6.003 7.674 1.00 98.75 190 LEU A CA 1
ATOM 1563 C C . LEU A 1 190 ? -9.594 7.521 7.851 1.00 98.75 190 LEU A C 1
ATOM 1565 O O . LEU A 1 190 ? -8.902 8.179 7.070 1.00 98.75 190 LEU A O 1
ATOM 1569 N N . SER A 1 191 ? -10.182 8.066 8.918 1.00 98.56 191 SER A N 1
ATOM 1570 C CA . SER A 1 191 ? -10.054 9.487 9.261 1.00 98.56 191 SER A CA 1
ATOM 1571 C C . SER A 1 191 ? -8.598 9.877 9.540 1.00 98.56 191 SER A C 1
ATOM 1573 O O . SER A 1 191 ? -8.107 10.870 9.001 1.00 98.56 191 SER A O 1
ATOM 1575 N N . GLU A 1 192 ? -7.869 9.069 10.314 1.00 98.56 192 GLU A N 1
ATOM 1576 C CA . GLU A 1 192 ? -6.444 9.293 10.583 1.00 98.56 192 GLU A CA 1
ATOM 1577 C C . GLU A 1 192 ? -5.591 9.174 9.309 1.00 98.56 192 GLU A C 1
ATOM 1579 O O . GLU A 1 192 ? -4.694 9.988 9.083 1.00 98.56 192 GLU A O 1
ATOM 1584 N N . CYS A 1 193 ? -5.879 8.209 8.431 1.00 98.69 193 CYS A N 1
ATOM 1585 C CA . CYS A 1 193 ? -5.184 8.086 7.149 1.00 98.69 193 CYS A CA 1
ATOM 1586 C C . CYS A 1 193 ? -5.395 9.326 6.270 1.00 98.69 193 CYS A C 1
ATOM 1588 O O . CYS A 1 193 ? -4.418 9.867 5.748 1.00 98.69 193 CYS A O 1
ATOM 1590 N N . ALA A 1 194 ? -6.630 9.825 6.153 1.00 98.50 194 ALA A N 1
ATOM 1591 C CA . ALA A 1 194 ? -6.915 11.057 5.416 1.00 98.50 194 ALA A CA 1
ATOM 1592 C C . ALA A 1 194 ? -6.147 12.260 5.995 1.00 98.50 194 ALA A C 1
ATOM 1594 O O . ALA A 1 194 ? -5.491 12.994 5.250 1.00 98.50 194 ALA A O 1
ATOM 1595 N N . ASN A 1 195 ? -6.140 12.410 7.324 1.00 98.12 195 ASN A N 1
ATOM 1596 C CA . ASN A 1 195 ? -5.409 13.478 8.011 1.00 98.12 195 ASN A CA 1
ATOM 1597 C C . ASN A 1 195 ? -3.894 13.406 7.767 1.00 98.12 195 ASN A C 1
ATOM 1599 O O . ASN A 1 195 ? -3.248 14.433 7.522 1.00 98.12 195 ASN A O 1
ATOM 1603 N N . LYS A 1 196 ? -3.311 12.201 7.795 1.00 97.69 196 LYS A N 1
ATOM 1604 C CA . LYS A 1 196 ? -1.887 11.985 7.500 1.00 97.69 196 LYS A CA 1
ATOM 1605 C C . LYS A 1 196 ? -1.539 12.369 6.068 1.00 97.69 196 LYS A C 1
ATOM 1607 O O . LYS A 1 196 ? -0.553 13.074 5.864 1.00 97.69 196 LYS A O 1
ATOM 1612 N N . ILE A 1 197 ? -2.355 11.963 5.093 1.00 97.94 197 ILE A N 1
ATOM 1613 C CA . ILE A 1 197 ? -2.140 12.320 3.685 1.00 97.94 197 ILE A CA 1
ATOM 1614 C C . ILE A 1 197 ? -2.191 13.844 3.511 1.00 97.94 197 ILE A C 1
ATOM 1616 O O . ILE A 1 197 ? -1.315 14.432 2.876 1.00 97.94 197 ILE A O 1
ATOM 1620 N N . GLN A 1 198 ? -3.160 14.515 4.136 1.00 96.25 198 GLN A N 1
ATOM 1621 C CA . GLN A 1 198 ? -3.250 15.970 4.054 1.00 96.25 198 GLN A CA 1
ATOM 1622 C C . GLN A 1 198 ? -2.064 16.680 4.726 1.00 96.25 198 GLN A C 1
ATOM 1624 O O . GLN A 1 198 ? -1.582 17.699 4.226 1.00 96.25 198 GLN A O 1
ATOM 1629 N N . SER A 1 199 ? -1.555 16.132 5.830 1.00 95.06 199 SER A N 1
ATOM 1630 C CA . SER A 1 199 ? -0.351 16.637 6.502 1.00 95.06 199 SER A CA 1
ATOM 1631 C C . SER A 1 199 ? 0.906 16.461 5.645 1.00 95.06 199 SER A C 1
ATOM 1633 O O . SER A 1 199 ? 1.730 17.372 5.589 1.00 95.06 199 SER A O 1
ATOM 1635 N N . ALA A 1 200 ? 1.023 15.348 4.913 1.00 93.88 200 ALA A N 1
ATOM 1636 C CA . ALA A 1 200 ? 2.114 15.116 3.967 1.00 93.88 200 ALA A CA 1
ATOM 1637 C C . ALA A 1 200 ? 2.156 16.184 2.860 1.00 93.88 200 ALA A C 1
ATOM 1639 O O . ALA A 1 200 ? 3.229 16.690 2.535 1.00 93.88 200 ALA A O 1
ATOM 1640 N N . TYR A 1 201 ? 0.998 16.591 2.328 1.00 91.12 201 TYR A N 1
ATOM 1641 C CA . TYR A 1 201 ? 0.940 17.677 1.343 1.00 91.12 201 TYR A CA 1
ATOM 1642 C C . TYR A 1 201 ? 1.376 19.023 1.915 1.00 91.12 201 TYR A C 1
ATOM 1644 O O . TYR A 1 201 ? 2.115 19.748 1.256 1.00 91.12 201 TYR A O 1
ATOM 1652 N N . LYS A 1 202 ? 0.977 19.343 3.152 1.00 90.81 202 LYS A N 1
ATOM 1653 C CA . LYS A 1 202 ? 1.436 20.567 3.825 1.00 90.81 202 LYS A CA 1
ATOM 1654 C C . LYS A 1 202 ? 2.954 20.566 4.009 1.00 90.81 202 LYS A C 1
ATOM 1656 O O . LYS A 1 202 ? 3.594 21.563 3.701 1.00 90.81 202 LYS A O 1
ATOM 1661 N N . ALA A 1 203 ? 3.523 19.448 4.463 1.00 87.12 203 ALA A N 1
ATOM 1662 C CA . ALA A 1 203 ? 4.967 19.304 4.635 1.00 87.12 203 ALA A CA 1
ATOM 1663 C C . ALA A 1 203 ? 5.722 19.453 3.303 1.00 87.12 203 ALA A C 1
ATOM 1665 O O . ALA A 1 203 ? 6.727 20.154 3.244 1.00 87.12 203 ALA A O 1
ATOM 1666 N N . GLN A 1 204 ? 5.204 18.871 2.216 1.00 83.88 204 GLN A N 1
ATOM 1667 C CA . GLN A 1 204 ? 5.805 19.016 0.891 1.00 83.88 204 GLN A CA 1
ATOM 1668 C C . GLN A 1 204 ? 5.839 20.477 0.415 1.00 83.88 204 GLN A C 1
ATOM 1670 O O . GLN A 1 204 ? 6.819 20.883 -0.200 1.00 83.88 204 GLN A O 1
ATOM 1675 N N . THR A 1 205 ? 4.802 21.270 0.691 1.00 81.94 205 THR A N 1
ATOM 1676 C CA . THR A 1 205 ? 4.787 22.703 0.347 1.00 81.94 205 THR A CA 1
ATOM 1677 C C . THR A 1 205 ? 5.838 23.507 1.116 1.00 81.94 205 THR A C 1
ATOM 1679 O O . THR A 1 205 ? 6.292 24.518 0.609 1.00 81.94 205 THR A O 1
ATOM 1682 N N . VAL A 1 206 ? 6.229 23.079 2.321 1.00 81.44 206 VAL A N 1
ATOM 1683 C CA . VAL A 1 206 ? 7.265 23.757 3.126 1.00 81.44 206 VAL A CA 1
ATOM 1684 C C . VAL A 1 206 ? 8.684 23.421 2.649 1.00 81.44 206 VAL A C 1
ATOM 1686 O O . VAL A 1 206 ? 9.591 24.226 2.831 1.00 81.44 206 VAL A O 1
ATOM 1689 N N . LEU A 1 207 ? 8.889 22.232 2.072 1.00 70.94 207 LEU A N 1
ATOM 1690 C CA . LEU A 1 207 ? 10.200 21.777 1.589 1.00 70.94 207 LEU A CA 1
ATOM 1691 C C . LEU A 1 207 ? 10.565 22.287 0.183 1.00 70.94 207 LEU A C 1
ATOM 1693 O O . LEU A 1 207 ? 11.747 22.263 -0.157 1.00 70.94 207 LEU A O 1
ATOM 1697 N N . ASN A 1 208 ? 9.575 22.680 -0.628 1.00 65.56 208 ASN A N 1
ATOM 1698 C CA . ASN A 1 208 ? 9.774 23.233 -1.976 1.00 65.56 208 ASN A CA 1
ATOM 1699 C C . ASN A 1 208 ? 9.870 24.758 -1.939 1.00 65.56 208 ASN A C 1
ATOM 1701 O O . ASN A 1 208 ? 10.649 25.299 -2.752 1.00 65.56 208 ASN A O 1
#

Solvent-accessible surface area (backbone atoms only — not comparable to full-atom values): 12321 Å² total; per-residue (Å²): 137,82,62,93,90,61,74,73,94,74,76,81,80,55,31,67,60,54,52,51,53,50,51,49,48,45,54,63,57,51,34,86,71,45,77,78,76,60,67,72,58,55,71,64,54,43,69,83,72,64,91,56,98,82,49,58,62,84,68,58,91,68,77,67,56,64,58,67,60,54,53,43,49,57,40,43,55,51,53,52,57,67,67,28,49,73,48,51,51,49,34,53,61,44,55,76,69,57,59,93,90,59,76,72,53,46,56,67,57,52,55,49,55,52,51,54,60,61,50,44,43,67,82,66,76,47,73,59,54,74,70,45,49,52,44,46,52,46,48,54,51,51,37,42,53,45,48,58,31,87,83,63,70,57,54,72,66,57,27,52,50,28,47,50,51,51,52,52,50,43,50,53,46,56,49,40,68,75,73,48,92,60,51,73,68,35,48,53,49,48,53,50,52,42,51,51,53,56,50,44,54,55,53,42,65,73,77,107

Foldseek 3Di:
DDDVPDDDPDDDDAQVVVVVVLVCCLPCQQALVNDDDDPVVQQVPFDDCDDDPVCVNVVDPDRGDPVLVVSLVRLLVSVCVLLPQVNQVVLPVVQVVDDPPGDHNHPLNSLVVNLCSLCVCLVVLHERDDSSLSNLLSLLVSLLCLLLCVVVSHDPVSNVSSLVSLVVLLVSLVVSLVPHDYPPVRNVSSVVSNVSSVVSVVSSVVSD

Organism: NCBI:txid408172

pLDDT: mean 93.37, std 7.01, range [64.38, 98.75]